Protein AF-A0A5R9QE93-F1 (afdb_monomer)

Mean predicted aligned error: 4.9 Å

Organism: NCBI:txid1056496

Nearest PDB structures (foldseek):
  6w6e-assembly1_I  TM=3.166E-01  e=5.583E-01  Mycobacterium tuberculosis
  5obx-assembly1_A  TM=3.216E-01  e=8.085E-01  Mycoplasmoides genitalium G37
  5obu-assembly1_A  TM=3.138E-01  e=7.146E-01  Mycoplasmoides genitalium G37
  5obv-assembly1_A  TM=3.231E-01  e=1.499E+00  Mycoplasmoides genitalium G37
  5fpd-assembly1_A  TM=3.138E-01  e=1.325E+00  Homo sapiens

pLDDT: mean 94.33, std 7.23, range [55.22, 98.88]

Secondary structure (DSSP, 8-state):
--HHHHHHHHHHHHHHHHHHHHHHHHHHTTTS-GGG-EEEEE-TT--HHHHHHHHHIIIIIS--EEEEESSHHHHHHHHHHHHHTT--EEEEEE-SEEETTEEETTTTSTTTGGGEE-HHHHTT--GGGEEEEEEEEE-STTTT--S--SSB--TT----GGGSHHHHHHHHHTS-EEEESSPEE-TTTT--HHHHHHHHHHHHHHHHHHHHHHHHHHHHHHHHHHHHHHHHHTT-TTPPPTT--PPPPPPP-S-HHHHHHHHHHHHHHHHHHHTSS---TT--SS--EE-S-SBTS-SSEEEE---

Solvent-accessible surface area (backbone atoms only — not comparable to full-atom values): 16164 Å² total; per-residue (Å²): 133,53,73,67,55,51,54,51,47,52,44,48,58,69,38,38,43,59,20,44,52,42,26,49,51,59,58,49,56,74,82,49,71,30,77,76,40,72,49,78,40,70,49,81,99,58,56,67,73,56,54,51,52,50,42,45,42,35,41,71,73,53,43,21,44,68,46,82,32,92,32,40,65,53,52,50,50,56,48,50,48,18,44,84,67,73,49,53,37,56,65,48,78,44,67,42,46,38,42,62,44,28,41,26,65,25,69,96,44,98,54,23,78,53,27,39,42,34,66,76,58,36,66,65,45,52,36,74,20,37,33,98,80,19,38,36,38,41,53,16,11,14,23,30,17,39,49,96,54,75,60,54,46,58,93,89,57,79,55,40,48,82,69,4,40,31,28,49,35,3,46,39,28,65,27,38,21,34,16,22,47,12,33,51,34,60,82,30,27,86,31,50,72,64,53,61,69,43,43,65,61,26,46,52,30,47,50,49,41,54,51,47,50,54,52,42,53,53,51,39,53,53,49,52,54,52,38,53,52,49,18,61,77,66,76,30,92,81,56,75,55,84,99,56,75,82,73,68,82,70,83,75,76,46,51,72,66,30,50,51,54,45,50,41,54,50,37,20,53,52,30,35,73,75,73,67,34,61,49,30,82,66,19,24,68,40,76,77,40,56,34,80,29,23,33,81,57,65,75,44,72,44,82,26,61,49,124

Foldseek 3Di:
DDPVVVVQVVLQVVCLLLLQLLLVLLVVLVPDDLQLAEAEAECAPPDPVRLVVSCCLSCVVSVHHYDYDPFLVVVLVVLVVLLVVVHAAQEAEDRAADFWQWGFSQPPGPCRVRHIDGLVSLLSHALSSHDLNHEYEYLYFQQQFQDRFWAADDDVHDSPSCNGNQQSNQQNNQHKYWYDNGHKDSPQQLHDPCLVVCQVVLVVLVVVLVVQQVVLVVQQVVLVVVQVVVCVVVVHVPDHDPPDDHRDRDDRPHDPLSVVSNLQVVQQVVCCVVVVHSHGSSGGPDHIWGDCPRPPDDRGIDMHHHD

Radius of gyration: 25.38 Å; Cα contacts (8 Å, |Δi|>4): 555; chains: 1; bounding box: 74×42×62 Å

Structure (mmCIF, N/CA/C/O backbone):
data_AF-A0A5R9QE93-F1
#
_entry.id   AF-A0A5R9QE93-F1
#
loop_
_atom_site.group_PDB
_atom_site.id
_atom_site.type_symbol
_atom_site.label_atom_id
_atom_site.label_alt_id
_atom_site.label_comp_id
_atom_site.label_asym_id
_atom_site.label_entity_id
_atom_site.label_seq_id
_atom_site.pdbx_PDB_ins_code
_atom_site.Cartn_x
_atom_site.Cartn_y
_atom_site.Cartn_z
_atom_site.occupancy
_atom_site.B_iso_or_equiv
_atom_site.auth_seq_id
_atom_site.auth_comp_id
_atom_site.auth_asym_id
_atom_site.auth_atom_id
_atom_site.pdbx_PDB_model_num
ATOM 1 N N . MET A 1 1 ? -20.519 5.569 -20.334 1.00 55.22 1 MET A N 1
ATOM 2 C CA . MET A 1 1 ? -19.625 4.542 -19.769 1.00 55.22 1 MET A CA 1
ATOM 3 C C . MET A 1 1 ? -20.114 3.172 -20.228 1.00 55.22 1 MET A C 1
ATOM 5 O O . MET A 1 1 ? -21.287 2.866 -20.034 1.00 55.22 1 MET A O 1
ATOM 9 N N . THR A 1 2 ? -19.280 2.392 -20.911 1.00 71.62 2 THR A N 1
ATOM 10 C CA . THR A 1 2 ? -19.634 1.077 -21.472 1.00 71.62 2 THR A CA 1
ATOM 11 C C . THR A 1 2 ? -19.784 0.012 -20.373 1.00 71.62 2 THR A C 1
ATOM 13 O O . THR A 1 2 ? -19.406 0.220 -19.219 1.00 71.62 2 THR A O 1
ATOM 16 N N . MET A 1 3 ? -20.368 -1.150 -20.692 1.00 66.44 3 MET A N 1
ATOM 17 C CA . MET A 1 3 ? -20.430 -2.288 -19.756 1.00 66.44 3 MET A CA 1
ATOM 18 C C . MET A 1 3 ? -19.025 -2.768 -19.357 1.00 66.44 3 MET A C 1
ATOM 20 O O . MET A 1 3 ? -18.776 -3.007 -18.179 1.00 66.44 3 MET A O 1
ATOM 24 N N . MET A 1 4 ? -18.095 -2.809 -20.315 1.00 55.72 4 MET A N 1
ATOM 25 C CA . MET A 1 4 ? -16.690 -3.143 -20.068 1.00 55.72 4 MET A CA 1
ATOM 26 C C . MET A 1 4 ? -16.000 -2.129 -19.149 1.00 55.72 4 MET A C 1
ATOM 28 O O . MET A 1 4 ? -15.275 -2.525 -18.243 1.00 55.72 4 MET A O 1
ATOM 32 N N . GLU A 1 5 ? -16.259 -0.830 -19.318 1.00 55.97 5 GLU A N 1
ATOM 33 C CA . GLU A 1 5 ? -15.715 0.206 -18.428 1.00 55.97 5 GLU A CA 1
ATOM 34 C C . GLU A 1 5 ? -16.246 0.080 -16.994 1.00 55.97 5 GLU A C 1
ATOM 36 O O . GLU A 1 5 ? -15.482 0.247 -16.044 1.00 55.97 5 GLU A O 1
ATOM 41 N N . ARG A 1 6 ? -17.528 -0.275 -16.820 1.00 60.28 6 ARG A N 1
ATOM 42 C CA . ARG A 1 6 ? -18.112 -0.533 -15.493 1.00 60.28 6 ARG A CA 1
ATOM 43 C C . ARG A 1 6 ? -17.507 -1.768 -14.824 1.00 60.28 6 ARG A C 1
ATOM 45 O O . ARG A 1 6 ? -17.101 -1.679 -13.668 1.00 60.28 6 ARG A O 1
ATOM 52 N N . LEU A 1 7 ? -17.387 -2.880 -15.552 1.00 58.69 7 LEU A N 1
ATOM 53 C CA . LEU A 1 7 ? -16.759 -4.112 -15.054 1.00 58.69 7 LEU A CA 1
ATOM 54 C C . LEU A 1 7 ? -15.290 -3.877 -14.677 1.00 58.69 7 LEU A C 1
ATOM 56 O O . LEU A 1 7 ? -14.847 -4.265 -13.596 1.00 58.69 7 LEU A O 1
ATOM 60 N N . ARG A 1 8 ? -14.545 -3.163 -15.528 1.00 59.53 8 ARG A N 1
ATOM 61 C CA . ARG A 1 8 ? -13.159 -2.767 -15.256 1.00 59.53 8 ARG A CA 1
ATOM 62 C C . ARG A 1 8 ? -13.056 -1.863 -14.025 1.00 59.53 8 ARG A C 1
ATOM 64 O O . ARG A 1 8 ? -12.168 -2.059 -13.200 1.00 59.53 8 ARG A O 1
ATOM 71 N N . GLY A 1 9 ? -13.980 -0.914 -13.866 1.00 65.56 9 GLY A N 1
ATOM 72 C CA . GLY A 1 9 ? -14.064 -0.044 -12.691 1.00 65.56 9 GLY A CA 1
ATOM 73 C C . GLY A 1 9 ? -14.315 -0.812 -11.390 1.00 65.56 9 GLY A C 1
ATOM 74 O O . GLY A 1 9 ? -13.638 -0.561 -10.394 1.00 65.56 9 GLY A O 1
ATOM 75 N N . GLN A 1 10 ? -15.221 -1.793 -11.402 1.00 77.50 10 GLN A N 1
ATOM 76 C CA . GLN A 1 10 ? -15.489 -2.655 -10.244 1.00 77.50 10 GLN A CA 1
ATOM 77 C C . GLN A 1 10 ? -14.257 -3.477 -9.849 1.00 77.50 10 GLN A C 1
ATOM 79 O O . GLN A 1 10 ? -13.847 -3.447 -8.688 1.00 77.50 10 GLN A O 1
ATOM 84 N N . LYS A 1 11 ? -13.602 -4.134 -10.815 1.00 81.81 11 LYS A N 1
ATOM 85 C CA . LYS A 1 11 ? -12.357 -4.877 -10.562 1.00 81.81 11 LYS A CA 1
ATOM 86 C C . LYS A 1 11 ? -11.226 -3.966 -10.081 1.00 81.81 11 LYS A C 1
ATOM 88 O O . LYS A 1 11 ? -10.499 -4.315 -9.157 1.00 81.81 11 LYS A O 1
ATOM 93 N N . GLY A 1 12 ? -11.112 -2.766 -10.650 1.00 80.44 12 GLY A N 1
ATOM 94 C CA . GLY A 1 12 ? -10.167 -1.748 -10.199 1.00 80.44 12 GLY A CA 1
ATOM 95 C C . GLY A 1 12 ? -10.406 -1.308 -8.756 1.00 80.44 12 GLY A C 1
ATOM 96 O O . GLY A 1 12 ? -9.442 -1.125 -8.015 1.00 80.44 12 GLY A O 1
ATOM 97 N N . ASN A 1 13 ? -11.663 -1.175 -8.331 1.00 85.56 13 ASN A N 1
ATOM 98 C CA . ASN A 1 13 ? -12.002 -0.828 -6.953 1.00 85.56 13 ASN A CA 1
ATOM 99 C C . ASN A 1 13 ? -11.657 -1.957 -5.973 1.00 85.56 13 ASN A C 1
ATOM 101 O O . ASN A 1 13 ? -10.999 -1.672 -4.973 1.00 85.56 13 ASN A O 1
ATOM 105 N N . LYS A 1 14 ? -11.989 -3.216 -6.302 1.00 87.62 14 LYS A N 1
ATOM 106 C CA . LYS A 1 14 ? -11.628 -4.399 -5.494 1.00 87.62 14 LYS A CA 1
ATOM 107 C C . LYS A 1 14 ? -10.123 -4.473 -5.207 1.00 87.62 14 LYS A C 1
ATOM 109 O O . LYS A 1 14 ? -9.698 -4.772 -4.100 1.00 87.62 14 LYS A O 1
ATOM 114 N N . MET A 1 15 ? -9.301 -4.111 -6.187 1.00 94.25 15 MET A N 1
ATOM 115 C CA . MET A 1 15 ? -7.843 -4.198 -6.082 1.00 94.25 15 MET A CA 1
ATOM 116 C C . MET A 1 15 ? -7.178 -3.060 -5.288 1.00 94.25 15 MET A C 1
ATOM 118 O O . MET A 1 15 ? -5.965 -3.099 -5.066 1.00 94.25 15 MET A O 1
ATOM 122 N N . ARG A 1 16 ? -7.923 -2.037 -4.836 1.00 95.50 16 ARG A N 1
ATOM 123 C CA . ARG A 1 16 ? -7.319 -0.863 -4.181 1.00 95.50 16 ARG A CA 1
ATOM 124 C C . ARG A 1 16 ? -6.600 -1.206 -2.879 1.00 95.50 16 ARG A C 1
ATOM 126 O O . ARG A 1 16 ? -5.481 -0.732 -2.695 1.00 95.50 16 ARG A O 1
ATOM 133 N N . PHE A 1 17 ? -7.203 -2.019 -2.013 1.00 97.12 17 PHE A N 1
ATOM 134 C CA . PHE A 1 17 ? -6.594 -2.394 -0.732 1.00 97.12 17 PHE A CA 1
ATOM 135 C C . PHE A 1 17 ? -5.394 -3.323 -0.926 1.00 97.12 17 PHE A C 1
ATOM 137 O O . PHE A 1 17 ? -4.329 -3.061 -0.370 1.00 97.12 17 PHE A O 1
ATOM 144 N N . ILE A 1 18 ? -5.524 -4.335 -1.794 1.00 98.00 18 ILE A N 1
ATOM 145 C CA . ILE A 1 18 ? -4.436 -5.272 -2.117 1.00 98.00 18 ILE A CA 1
ATOM 146 C C . ILE A 1 18 ? -3.207 -4.517 -2.633 1.00 98.00 18 ILE A C 1
ATOM 148 O O . ILE A 1 18 ? -2.103 -4.699 -2.122 1.00 98.00 18 ILE A O 1
ATOM 152 N N . ASN A 1 19 ? -3.393 -3.614 -3.600 1.00 98.50 19 ASN A N 1
ATOM 153 C CA . ASN A 1 19 ? -2.281 -2.850 -4.157 1.00 98.50 19 ASN A CA 1
ATOM 154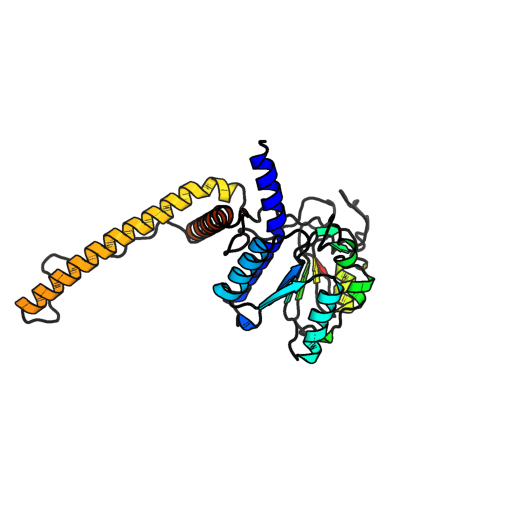 C C . ASN A 1 19 ? -1.646 -1.913 -3.110 1.00 98.50 19 ASN A C 1
ATOM 156 O O . ASN A 1 19 ? -0.427 -1.735 -3.125 1.00 98.50 19 ASN A O 1
ATOM 160 N N . GLN A 1 20 ? -2.410 -1.350 -2.165 1.00 98.50 20 GLN A N 1
ATOM 161 C CA . GLN A 1 20 ? -1.822 -0.587 -1.054 1.00 98.50 20 GLN A CA 1
ATOM 162 C C . GLN A 1 20 ? -1.015 -1.475 -0.096 1.00 98.50 20 GLN A C 1
ATOM 164 O O . GLN A 1 20 ? 0.089 -1.093 0.294 1.00 98.50 20 GLN A O 1
ATOM 169 N N . GLY A 1 21 ? -1.489 -2.687 0.200 1.00 98.25 21 GLY A N 1
ATOM 170 C CA . GLY A 1 21 ? -0.719 -3.664 0.970 1.00 98.25 21 GLY A CA 1
ATOM 171 C C . GLY A 1 21 ? 0.602 -4.038 0.284 1.00 98.25 21 GLY A C 1
ATOM 172 O O . GLY A 1 21 ? 1.655 -4.036 0.919 1.00 98.25 21 GLY A O 1
ATOM 173 N N . ILE A 1 22 ? 0.586 -4.285 -1.033 1.00 98.44 22 ILE A N 1
ATOM 174 C CA . ILE A 1 22 ? 1.804 -4.599 -1.805 1.00 98.44 22 ILE A CA 1
ATOM 175 C C . ILE A 1 22 ? 2.757 -3.397 -1.821 1.00 98.44 22 ILE A C 1
ATOM 177 O O . ILE A 1 22 ? 3.969 -3.554 -1.661 1.00 98.44 22 ILE A O 1
ATOM 181 N N . ARG A 1 23 ? 2.224 -2.171 -1.936 1.00 97.81 23 ARG A N 1
ATOM 182 C CA . ARG A 1 23 ? 3.031 -0.948 -1.814 1.00 97.81 23 ARG A CA 1
ATOM 183 C C . ARG A 1 23 ? 3.740 -0.899 -0.463 1.00 97.81 23 ARG A C 1
ATOM 185 O O . ARG A 1 23 ? 4.909 -0.517 -0.418 1.00 97.81 23 ARG A O 1
ATOM 192 N N . GLN A 1 24 ? 3.044 -1.255 0.613 1.00 96.62 24 GLN A N 1
ATOM 193 C CA . GLN A 1 24 ? 3.610 -1.251 1.956 1.00 96.62 24 GLN A CA 1
ATOM 194 C C . GLN A 1 24 ? 4.709 -2.313 2.107 1.00 96.62 24 GLN A C 1
ATOM 196 O O . GLN A 1 24 ? 5.795 -1.990 2.586 1.00 96.62 24 GLN A O 1
ATOM 201 N N . LEU A 1 25 ? 4.508 -3.524 1.572 1.00 95.31 25 LEU A N 1
ATOM 202 C CA . LEU A 1 25 ? 5.566 -4.540 1.493 1.00 95.31 25 LEU A CA 1
ATOM 203 C C . LEU A 1 25 ? 6.805 -4.047 0.739 1.00 95.31 25 LEU A C 1
ATOM 205 O O . LEU A 1 25 ? 7.924 -4.253 1.203 1.00 95.31 25 LEU A O 1
ATOM 209 N N . ARG A 1 26 ? 6.624 -3.354 -0.393 1.00 94.81 26 ARG A N 1
ATOM 210 C CA . ARG A 1 26 ? 7.732 -2.763 -1.164 1.00 94.81 26 ARG A CA 1
ATOM 211 C C . ARG A 1 26 ? 8.515 -1.717 -0.372 1.00 94.81 26 ARG A C 1
ATOM 213 O O . ARG A 1 26 ? 9.709 -1.533 -0.601 1.00 94.81 26 ARG A O 1
ATOM 220 N N . ILE A 1 27 ? 7.850 -0.980 0.513 1.00 93.12 27 ILE A N 1
ATOM 221 C CA . ILE A 1 27 ? 8.521 -0.029 1.403 1.00 93.12 27 ILE A CA 1
ATOM 222 C C . ILE A 1 27 ? 9.324 -0.799 2.449 1.00 93.12 27 ILE A C 1
ATOM 224 O O . ILE A 1 27 ? 10.505 -0.518 2.625 1.00 93.12 27 ILE A O 1
ATOM 228 N N . TYR A 1 28 ? 8.729 -1.818 3.064 1.00 90.62 28 TYR A N 1
ATOM 229 C CA . TYR A 1 28 ? 9.399 -2.648 4.062 1.00 90.62 28 TYR A CA 1
ATOM 230 C C . TYR A 1 28 ? 10.601 -3.419 3.536 1.00 90.62 28 TYR A C 1
ATOM 232 O O . TYR A 1 28 ? 11.604 -3.540 4.237 1.00 90.62 28 TYR A O 1
ATOM 240 N N . SER A 1 29 ? 10.549 -3.886 2.289 1.00 85.88 29 SER A N 1
ATOM 241 C CA . SER A 1 29 ? 11.648 -4.631 1.672 1.00 85.88 29 SER A CA 1
ATOM 242 C C . SER A 1 29 ? 12.929 -3.810 1.480 1.00 85.88 29 SER A C 1
ATOM 244 O O . SER A 1 29 ? 13.942 -4.376 1.084 1.00 85.88 29 SER A O 1
ATOM 246 N N . LYS A 1 30 ? 12.903 -2.489 1.709 1.00 83.06 30 LYS A N 1
ATOM 247 C CA . LYS A 1 30 ? 14.094 -1.630 1.616 1.00 83.06 30 LYS A CA 1
ATOM 248 C C . LYS A 1 30 ? 14.977 -1.689 2.863 1.00 83.06 30 LYS A C 1
ATOM 250 O O . LYS A 1 30 ? 16.189 -1.577 2.725 1.00 83.06 30 LYS A O 1
ATOM 255 N N . ASP A 1 31 ? 14.382 -1.896 4.038 1.00 70.88 31 ASP A N 1
ATOM 256 C CA . ASP A 1 31 ? 15.055 -1.649 5.323 1.00 70.88 31 ASP A CA 1
ATOM 257 C C . ASP A 1 31 ? 15.126 -2.881 6.244 1.00 70.88 31 ASP A C 1
ATOM 259 O O . ASP A 1 31 ? 15.711 -2.808 7.325 1.00 70.88 31 ASP A O 1
ATOM 263 N N . ARG A 1 32 ? 14.505 -4.012 5.880 1.00 67.00 32 ARG A N 1
ATOM 264 C CA . ARG A 1 32 ? 14.328 -5.160 6.787 1.00 67.00 32 ARG A CA 1
ATOM 265 C C . ARG A 1 32 ? 14.463 -6.510 6.092 1.00 67.00 32 ARG A C 1
ATOM 267 O O . ARG A 1 32 ? 14.261 -6.631 4.886 1.00 67.00 32 ARG A O 1
ATOM 274 N N . ASP A 1 33 ? 14.754 -7.533 6.895 1.00 80.81 33 ASP A N 1
ATOM 275 C CA . ASP A 1 33 ? 14.693 -8.934 6.482 1.00 80.81 33 ASP A CA 1
ATOM 276 C C . ASP A 1 33 ? 13.266 -9.282 6.036 1.00 80.81 33 ASP A C 1
ATOM 278 O O . ASP A 1 33 ? 12.326 -9.311 6.835 1.00 80.81 33 ASP A O 1
ATOM 282 N N . ALA A 1 34 ? 13.122 -9.544 4.738 1.00 77.44 34 ALA A N 1
ATOM 283 C CA . ALA A 1 34 ? 11.852 -9.834 4.094 1.00 77.44 34 ALA A CA 1
ATOM 284 C C . ALA A 1 34 ? 11.081 -11.000 4.734 1.00 77.44 34 ALA A C 1
ATOM 286 O O . ALA A 1 34 ? 9.849 -10.981 4.735 1.00 77.44 34 ALA A O 1
ATOM 287 N N . SER A 1 35 ? 11.781 -11.956 5.357 1.00 77.50 35 SER A N 1
ATOM 288 C CA . SER A 1 35 ? 11.168 -13.096 6.049 1.00 77.50 35 SER A CA 1
ATOM 289 C C . SER A 1 35 ? 10.313 -12.689 7.258 1.00 77.50 35 SER A C 1
ATOM 291 O O . SER A 1 35 ? 9.498 -13.477 7.756 1.00 77.50 35 SER A O 1
ATOM 293 N N . GLN A 1 36 ? 10.477 -11.449 7.731 1.00 87.12 36 GLN A N 1
ATOM 294 C CA . GLN A 1 36 ? 9.718 -10.887 8.838 1.00 87.12 36 GLN A CA 1
ATOM 295 C C . GLN A 1 36 ? 8.433 -10.181 8.407 1.00 87.12 36 GLN A C 1
ATOM 297 O O . GLN A 1 36 ? 7.619 -9.866 9.274 1.00 87.12 36 GLN A O 1
ATOM 302 N N . HIS A 1 37 ? 8.229 -9.954 7.108 1.00 94.12 37 HIS A N 1
ATOM 303 C CA . HIS A 1 37 ? 7.022 -9.324 6.584 1.00 94.12 37 HIS A CA 1
ATOM 304 C C . HIS A 1 37 ? 5.950 -10.372 6.305 1.00 94.12 37 HIS A C 1
ATOM 306 O O . HIS A 1 37 ? 6.234 -11.454 5.788 1.00 94.12 37 HIS A O 1
ATOM 312 N N . ILE A 1 38 ? 4.711 -10.045 6.659 1.00 96.81 38 ILE A N 1
ATOM 313 C CA . ILE A 1 38 ? 3.566 -10.939 6.521 1.00 96.81 38 ILE A CA 1
ATOM 314 C C . ILE A 1 38 ? 2.430 -10.145 5.882 1.00 96.81 38 ILE A C 1
ATOM 316 O O . ILE A 1 38 ? 2.104 -9.049 6.333 1.00 96.81 38 ILE A O 1
ATOM 320 N N . PHE A 1 39 ? 1.860 -10.690 4.814 1.00 98.31 39 PHE A N 1
ATOM 321 C CA . PHE A 1 39 ? 0.701 -10.154 4.121 1.00 98.31 39 PHE A CA 1
ATOM 322 C C . PHE A 1 39 ? -0.522 -10.980 4.496 1.00 98.31 39 PHE A C 1
ATOM 324 O O . PHE A 1 39 ? -0.609 -12.159 4.146 1.00 98.31 39 PHE A O 1
ATOM 331 N N . LEU A 1 40 ? -1.448 -10.351 5.211 1.00 98.56 40 LEU A N 1
ATOM 332 C CA . LEU A 1 40 ? -2.725 -10.945 5.585 1.00 98.56 40 LEU A CA 1
ATOM 333 C C . LEU A 1 40 ? -3.807 -10.458 4.625 1.00 98.56 40 LEU A C 1
ATOM 335 O O . LEU A 1 40 ? -3.859 -9.267 4.312 1.00 98.56 40 LEU A O 1
ATOM 339 N N . ILE A 1 41 ? -4.681 -11.355 4.178 1.00 98.44 41 ILE A N 1
ATOM 340 C CA . ILE A 1 41 ? -5.787 -11.005 3.285 1.00 98.44 41 ILE A CA 1
ATOM 341 C C . ILE A 1 41 ? -7.068 -11.731 3.669 1.00 98.44 41 ILE A C 1
ATOM 343 O O . ILE A 1 41 ? -7.085 -12.946 3.823 1.00 98.44 41 ILE A O 1
ATOM 347 N N . PHE A 1 42 ? -8.150 -10.970 3.778 1.00 98.06 42 PHE A N 1
ATOM 348 C CA . PHE A 1 42 ? -9.501 -11.506 3.869 1.00 98.06 42 PHE A CA 1
ATOM 349 C C . PHE A 1 42 ? -9.978 -11.934 2.477 1.00 98.06 42 PHE A C 1
ATOM 351 O O . PHE A 1 42 ? -9.860 -11.159 1.530 1.00 98.06 42 PHE A O 1
ATOM 358 N N . THR A 1 43 ? -10.473 -13.163 2.335 1.00 96.75 43 THR A N 1
ATOM 359 C CA . THR A 1 43 ? -10.619 -13.816 1.014 1.00 96.75 43 THR A CA 1
ATOM 360 C C . THR A 1 43 ? -11.984 -13.671 0.346 1.00 96.75 43 THR A C 1
ATOM 362 O O . THR A 1 43 ? -12.104 -13.982 -0.838 1.00 96.75 43 THR A O 1
ATOM 365 N N . GLU A 1 44 ? -13.003 -13.211 1.075 1.00 94.00 44 GLU A N 1
ATOM 366 C CA . GLU A 1 44 ? -14.376 -13.112 0.564 1.00 94.00 44 GLU A CA 1
ATOM 367 C C . GLU A 1 44 ? -14.424 -12.269 -0.721 1.00 94.00 44 GLU A C 1
ATOM 369 O O . GLU A 1 44 ? -13.826 -11.196 -0.791 1.00 94.00 44 GLU A O 1
ATOM 374 N N . ASP A 1 45 ? -15.151 -12.756 -1.733 1.00 91.88 45 ASP A N 1
ATOM 375 C CA . ASP A 1 45 ? -15.375 -12.074 -3.020 1.00 91.88 45 ASP A CA 1
ATOM 376 C C . ASP A 1 45 ? -14.106 -11.852 -3.896 1.00 91.88 45 ASP A C 1
ATOM 378 O O . ASP A 1 45 ? -14.140 -11.135 -4.912 1.00 91.88 45 ASP A O 1
ATOM 382 N N . TYR A 1 46 ? -12.993 -12.523 -3.557 1.00 94.56 46 TYR A N 1
ATOM 383 C CA . TYR A 1 46 ? -11.810 -12.667 -4.413 1.00 94.56 46 TYR A CA 1
ATOM 384 C C . TYR A 1 46 ? -11.727 -14.058 -5.053 1.00 94.56 46 TYR A C 1
ATOM 386 O O . TYR A 1 46 ? -11.809 -15.091 -4.394 1.00 94.56 46 TYR A O 1
ATOM 394 N N . GLU A 1 47 ? -11.505 -14.089 -6.366 1.00 94.75 47 GLU A N 1
ATOM 395 C CA . GLU A 1 47 ? -11.352 -15.335 -7.119 1.00 94.75 47 GLU A CA 1
ATOM 396 C C . GLU A 1 47 ? -9.981 -15.988 -6.857 1.00 94.75 47 GLU A C 1
ATOM 398 O O . GLU A 1 47 ? -8.967 -15.303 -6.696 1.00 94.75 47 GLU A O 1
ATOM 403 N N . ARG A 1 48 ? -9.916 -17.327 -6.889 1.00 96.50 48 ARG A N 1
ATOM 404 C CA . ARG A 1 48 ? -8.673 -18.083 -6.642 1.00 96.50 48 ARG A CA 1
ATOM 405 C C . ARG A 1 48 ? -7.491 -17.657 -7.533 1.00 96.50 48 ARG A C 1
ATOM 407 O O . ARG A 1 48 ? -6.419 -17.448 -6.969 1.00 96.50 48 ARG A O 1
ATOM 414 N N . PRO A 1 49 ? -7.647 -17.435 -8.859 1.00 96.56 49 PRO A N 1
ATOM 415 C CA . PRO A 1 49 ? -6.536 -16.977 -9.700 1.00 96.56 49 PRO A CA 1
ATOM 416 C C . PRO A 1 49 ? -5.942 -15.638 -9.249 1.00 96.56 49 PRO A C 1
ATOM 418 O O . PRO A 1 49 ? -4.735 -15.430 -9.351 1.00 96.56 49 PRO A O 1
ATOM 421 N N . LEU A 1 50 ? -6.775 -14.735 -8.717 1.00 97.31 50 LEU A N 1
ATOM 422 C CA . LEU A 1 50 ? -6.304 -13.478 -8.147 1.00 97.31 50 LEU A CA 1
ATOM 423 C C . LEU A 1 50 ? -5.529 -13.721 -6.846 1.00 97.31 50 LEU A C 1
ATOM 425 O O . LEU A 1 50 ? -4.434 -13.186 -6.693 1.00 97.31 50 LEU A O 1
ATOM 429 N N . LEU A 1 51 ? -6.066 -14.526 -5.925 1.00 98.44 51 LEU A N 1
ATOM 430 C CA . LEU A 1 51 ? -5.390 -14.845 -4.660 1.00 98.44 51 LEU A CA 1
ATOM 431 C C . LEU A 1 51 ? -4.030 -15.520 -4.896 1.00 98.44 51 LEU A C 1
ATOM 433 O O . LEU A 1 51 ? -3.044 -15.144 -4.264 1.00 98.44 51 LEU A O 1
ATOM 437 N N . ASP A 1 52 ? -3.947 -16.438 -5.862 1.00 98.44 52 ASP A N 1
ATOM 438 C CA . ASP A 1 52 ? -2.695 -17.093 -6.255 1.00 98.44 52 ASP A CA 1
ATOM 439 C C . ASP A 1 52 ? -1.681 -16.106 -6.844 1.00 98.44 52 ASP A C 1
ATOM 441 O O . ASP A 1 52 ? -0.500 -16.164 -6.503 1.00 98.44 52 ASP A O 1
ATOM 445 N N . ALA A 1 53 ? -2.129 -15.160 -7.675 1.00 98.44 53 ALA A N 1
ATOM 446 C CA . ALA A 1 53 ? -1.261 -14.114 -8.211 1.00 98.44 53 ALA A CA 1
ATOM 447 C C . ALA A 1 53 ? -0.754 -13.161 -7.115 1.00 98.44 53 ALA A C 1
ATOM 449 O O . ALA A 1 53 ? 0.421 -12.793 -7.107 1.00 98.44 53 ALA A O 1
ATOM 450 N N . VAL A 1 54 ? -1.603 -12.790 -6.149 1.00 98.62 54 VAL A N 1
ATOM 451 C CA . VAL A 1 54 ? -1.181 -11.990 -4.987 1.00 98.62 54 VAL A CA 1
ATOM 452 C C . VAL A 1 54 ? -0.158 -12.761 -4.157 1.00 98.62 54 VAL A C 1
ATOM 454 O O . VAL A 1 54 ? 0.887 -12.205 -3.818 1.00 98.62 54 VAL A O 1
ATOM 457 N N . LYS A 1 55 ? -0.416 -14.041 -3.870 1.00 98.69 55 LYS A N 1
ATOM 458 C CA . LYS A 1 55 ? 0.524 -14.911 -3.158 1.00 98.69 55 LYS A CA 1
ATOM 459 C C . LYS A 1 55 ? 1.872 -14.987 -3.873 1.00 98.69 55 LYS A C 1
ATOM 461 O O . LYS A 1 55 ? 2.903 -14.830 -3.225 1.00 98.69 55 LYS A O 1
ATOM 466 N N . ASP A 1 56 ? 1.874 -15.156 -5.195 1.00 98.44 56 ASP A N 1
ATOM 467 C CA . ASP A 1 56 ? 3.097 -15.189 -6.001 1.00 98.44 56 ASP A CA 1
ATOM 468 C C . ASP A 1 56 ? 3.908 -13.893 -5.873 1.00 98.44 56 ASP A C 1
ATOM 470 O O . ASP A 1 56 ? 5.110 -13.929 -5.595 1.00 98.44 56 ASP A O 1
ATOM 474 N N . VAL A 1 57 ? 3.248 -12.736 -5.980 1.00 98.25 57 VAL A N 1
ATOM 475 C CA . VAL A 1 57 ? 3.891 -11.432 -5.771 1.00 98.25 57 VAL A CA 1
ATOM 476 C C . VAL A 1 57 ? 4.480 -11.338 -4.358 1.00 98.25 57 VAL A C 1
ATOM 478 O O . VAL A 1 57 ? 5.649 -10.983 -4.193 1.00 98.25 57 VAL A O 1
ATOM 481 N N . VAL A 1 58 ? 3.713 -11.681 -3.326 1.00 98.06 58 VAL A N 1
ATOM 482 C CA . VAL A 1 58 ? 4.156 -11.582 -1.926 1.00 98.06 58 VAL A CA 1
ATOM 483 C C . VAL A 1 58 ? 5.351 -12.504 -1.647 1.00 98.06 58 VAL A C 1
ATOM 485 O O . VAL A 1 58 ? 6.388 -12.048 -1.158 1.00 98.06 58 VAL A O 1
ATOM 488 N N . GLU A 1 59 ? 5.248 -13.784 -1.999 1.00 97.06 59 GLU A N 1
ATOM 489 C CA . GLU A 1 59 ? 6.241 -14.799 -1.640 1.00 97.06 59 GLU A CA 1
ATOM 490 C C . GLU A 1 59 ? 7.445 -14.809 -2.588 1.00 97.06 59 GLU A C 1
ATOM 492 O O . GLU A 1 59 ? 8.591 -14.918 -2.144 1.00 97.06 59 GLU A O 1
ATOM 497 N N . ARG A 1 60 ? 7.241 -14.681 -3.907 1.00 95.94 60 ARG A N 1
ATOM 498 C CA . ARG A 1 60 ? 8.344 -14.789 -4.875 1.00 95.94 60 ARG A CA 1
ATOM 499 C C . ARG A 1 60 ? 9.067 -13.476 -5.094 1.00 95.94 60 ARG A C 1
ATOM 501 O O . ARG A 1 60 ? 10.300 -13.496 -5.143 1.00 95.94 60 ARG A O 1
ATOM 508 N N . ARG A 1 61 ? 8.345 -12.361 -5.217 1.00 94.19 61 ARG A N 1
ATOM 509 C CA . ARG A 1 61 ? 8.956 -11.047 -5.466 1.00 94.19 61 ARG A CA 1
ATOM 510 C C . ARG A 1 61 ? 9.418 -10.391 -4.171 1.00 94.19 61 ARG A C 1
ATOM 512 O O . ARG A 1 61 ? 10.567 -9.966 -4.102 1.00 94.19 61 ARG A O 1
ATOM 519 N N . TYR A 1 62 ? 8.557 -10.348 -3.156 1.00 95.44 62 TYR A N 1
ATOM 520 C CA . TYR A 1 62 ? 8.865 -9.658 -1.899 1.00 95.44 62 TYR A CA 1
ATOM 521 C C . TYR A 1 62 ? 9.449 -10.551 -0.808 1.00 95.44 62 TYR A C 1
ATOM 523 O O . TYR A 1 62 ? 9.884 -10.013 0.204 1.00 95.44 62 TYR A O 1
ATOM 531 N N . LYS A 1 63 ? 9.501 -11.877 -1.009 1.00 94.69 63 LYS A N 1
ATOM 532 C CA . LYS A 1 63 ? 10.021 -12.853 -0.028 1.00 94.69 63 LYS A CA 1
ATOM 533 C C . LYS A 1 63 ? 9.340 -12.756 1.347 1.00 94.69 63 LYS A C 1
ATOM 535 O O . LYS A 1 63 ? 9.928 -13.139 2.355 1.00 94.69 63 LYS A O 1
ATOM 540 N N . ALA A 1 64 ? 8.111 -12.245 1.365 1.00 95.69 64 ALA A N 1
ATOM 541 C CA . ALA A 1 64 ? 7.268 -12.118 2.544 1.00 95.69 64 ALA A CA 1
ATOM 542 C C . ALA A 1 64 ? 6.377 -13.359 2.693 1.00 95.69 64 ALA A C 1
ATOM 544 O O . ALA A 1 64 ? 6.188 -14.115 1.739 1.00 95.69 64 ALA A O 1
ATOM 545 N N . LYS A 1 65 ? 5.810 -13.575 3.882 1.00 96.44 65 LYS A N 1
ATOM 546 C CA . LYS A 1 65 ? 4.812 -14.633 4.097 1.00 96.44 65 LYS A CA 1
ATOM 547 C C . LYS A 1 65 ? 3.437 -14.158 3.642 1.00 96.44 65 LYS A C 1
ATOM 549 O O . LYS A 1 65 ? 3.088 -13.001 3.862 1.00 96.44 65 LYS A O 1
ATOM 554 N N . TYR A 1 66 ? 2.646 -15.056 3.074 1.00 98.31 66 TYR A N 1
ATOM 555 C CA . TYR A 1 66 ? 1.263 -14.802 2.687 1.00 98.31 66 TYR A CA 1
ATOM 556 C C . TYR A 1 66 ? 0.320 -15.665 3.527 1.00 98.31 66 TYR A C 1
ATOM 558 O O . TYR A 1 66 ? 0.566 -16.861 3.695 1.00 98.31 66 TYR A O 1
ATOM 566 N N . GLN A 1 67 ? -0.752 -15.074 4.050 1.00 98.31 67 GLN A N 1
ATOM 567 C CA . GLN A 1 67 ? -1.757 -15.803 4.815 1.00 98.31 67 GLN A CA 1
ATOM 568 C C . GLN A 1 67 ? -3.166 -15.276 4.531 1.00 98.31 67 GLN A C 1
ATOM 570 O O . GLN A 1 67 ? -3.434 -14.076 4.562 1.00 98.31 67 GLN A O 1
ATOM 575 N N . GLU A 1 68 ? -4.063 -16.216 4.263 1.00 98.56 68 GLU A N 1
ATOM 576 C CA . GLU A 1 68 ? -5.484 -15.980 4.033 1.00 98.56 68 GLU A CA 1
ATOM 577 C C . GLU A 1 68 ? -6.245 -16.015 5.362 1.00 98.56 68 GLU A C 1
ATOM 579 O O . GLU A 1 68 ? -5.919 -16.805 6.251 1.00 98.56 68 GLU A O 1
ATOM 584 N N . LEU A 1 69 ? -7.249 -15.151 5.487 1.00 98.50 69 LEU A N 1
ATOM 585 C CA . LEU A 1 69 ? -8.132 -15.028 6.638 1.00 98.50 69 LEU A CA 1
ATOM 586 C C . LEU A 1 69 ? -9.591 -15.136 6.183 1.00 98.50 69 LEU A C 1
ATOM 588 O O . LEU A 1 69 ? -9.986 -14.554 5.172 1.00 98.50 69 LEU A O 1
ATOM 592 N N . ASP A 1 70 ? -10.393 -15.839 6.975 1.00 97.50 70 ASP A N 1
ATOM 593 C CA . ASP A 1 70 ? -11.826 -16.058 6.756 1.00 97.50 70 ASP A CA 1
ATOM 594 C C . ASP A 1 70 ? -12.687 -15.569 7.938 1.00 97.50 70 ASP A C 1
ATOM 596 O O . ASP A 1 70 ? -13.878 -15.859 8.026 1.00 97.50 70 ASP A O 1
ATOM 600 N N . SER A 1 71 ? -12.090 -14.855 8.899 1.00 98.19 71 SER A N 1
ATOM 601 C CA . SER A 1 71 ? -12.814 -14.139 9.957 1.00 98.19 71 SER A CA 1
ATOM 602 C C . SER A 1 71 ? -11.905 -13.192 10.738 1.00 98.19 71 SER A C 1
ATOM 604 O O . SER A 1 71 ? -10.680 -13.327 10.746 1.00 98.19 71 SER A O 1
ATOM 606 N N . ILE A 1 72 ? -12.514 -12.249 11.458 1.00 98.19 72 ILE A N 1
ATOM 607 C CA . ILE A 1 72 ? -11.805 -11.372 12.389 1.00 98.19 72 ILE A CA 1
ATOM 608 C C . ILE A 1 72 ? -11.182 -12.155 13.552 1.00 98.19 72 ILE A C 1
ATOM 610 O O . ILE A 1 72 ? -10.137 -11.761 14.058 1.00 98.19 72 ILE A O 1
ATOM 614 N N . ALA A 1 73 ? -11.771 -13.295 13.934 1.00 98.19 73 ALA A N 1
ATOM 615 C CA . ALA A 1 73 ? -11.198 -14.177 14.945 1.00 98.19 73 ALA A CA 1
ATOM 616 C C . ALA A 1 73 ? -9.827 -14.705 14.500 1.00 98.19 73 ALA A C 1
ATOM 618 O O . ALA A 1 73 ? -8.878 -14.632 15.267 1.00 98.19 73 ALA A O 1
ATOM 619 N N . GLN A 1 74 ? -9.677 -15.099 13.230 1.00 98.56 74 GLN A N 1
ATOM 62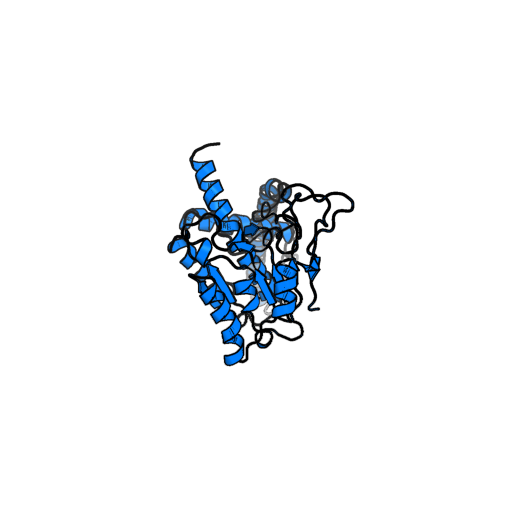0 C CA . GLN A 1 74 ? -8.382 -15.540 12.701 1.00 98.56 74 GLN A CA 1
ATOM 621 C C . GLN A 1 74 ? -7.332 -14.420 12.671 1.00 98.56 74 GLN A C 1
ATOM 623 O O . GLN A 1 74 ? -6.149 -14.694 12.873 1.00 98.56 74 GLN A O 1
ATOM 628 N N . LEU A 1 75 ? -7.736 -13.160 12.451 1.00 98.50 75 LEU A N 1
ATOM 629 C CA . LEU A 1 75 ? -6.820 -12.021 12.585 1.00 98.50 75 LEU A CA 1
ATOM 630 C C . LEU A 1 75 ? -6.332 -11.874 14.033 1.00 98.50 75 LEU A C 1
ATOM 632 O O . LEU A 1 75 ? -5.135 -11.707 14.263 1.00 98.50 75 LEU A O 1
ATOM 636 N N . LEU A 1 76 ? -7.248 -11.942 15.002 1.00 98.38 76 LEU A N 1
ATOM 637 C CA . LEU A 1 76 ? -6.918 -11.837 16.425 1.00 98.38 76 LEU A CA 1
ATOM 638 C C . LEU A 1 76 ? -6.041 -13.005 16.887 1.00 98.38 76 LEU A C 1
ATOM 640 O O . LEU A 1 76 ? -5.039 -12.779 17.561 1.00 98.38 76 LEU A O 1
ATOM 644 N N . ASP A 1 77 ? -6.352 -14.228 16.461 1.00 98.19 77 ASP A N 1
ATOM 645 C CA . ASP A 1 77 ? -5.541 -15.415 16.733 1.00 98.19 77 ASP A CA 1
ATOM 646 C C . ASP A 1 77 ? -4.136 -15.268 16.141 1.00 98.19 77 ASP A C 1
ATOM 648 O O . ASP A 1 77 ? -3.139 -15.559 16.804 1.00 98.19 77 ASP A O 1
ATOM 652 N N . PHE A 1 78 ? -4.021 -14.750 14.914 1.00 98.25 78 PHE A N 1
ATOM 653 C CA . PHE A 1 78 ? -2.727 -14.472 14.299 1.00 98.25 78 PHE A CA 1
ATOM 654 C C . PHE A 1 78 ? -1.920 -13.442 15.105 1.00 98.25 78 PHE A C 1
ATOM 656 O O . PHE A 1 78 ? -0.742 -13.682 15.388 1.00 98.25 78 PHE A O 1
ATOM 663 N N . ILE A 1 79 ? -2.536 -12.325 15.506 1.00 98.12 79 ILE A N 1
ATOM 664 C CA . ILE A 1 79 ? -1.882 -11.296 16.327 1.00 98.12 79 ILE A CA 1
ATOM 665 C C . ILE A 1 79 ? -1.440 -11.895 17.667 1.00 98.12 79 ILE A C 1
ATOM 667 O O . ILE A 1 79 ? -0.273 -11.803 18.027 1.00 98.12 79 ILE A O 1
ATOM 671 N N . ASN A 1 80 ? -2.323 -12.590 18.375 1.00 95.75 80 ASN A N 1
ATOM 672 C CA . ASN A 1 80 ? -2.018 -13.120 19.702 1.00 95.75 80 ASN A CA 1
ATOM 673 C C . ASN A 1 80 ? -1.028 -14.299 19.656 1.00 95.75 80 ASN A C 1
ATOM 675 O O . ASN A 1 80 ? -0.215 -14.462 20.565 1.00 95.75 80 ASN A O 1
ATOM 679 N N . SER A 1 81 ? -0.991 -1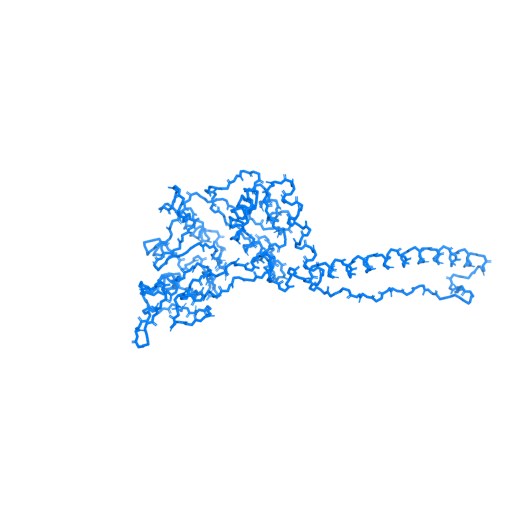5.076 18.566 1.00 96.62 81 SER A N 1
ATOM 680 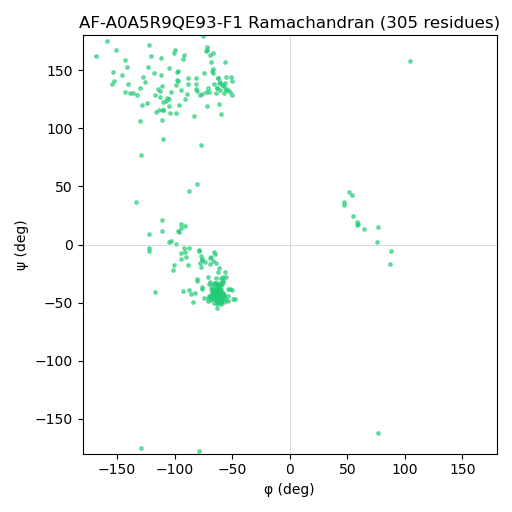C CA . SER A 1 81 ? 0.011 -16.140 18.382 1.00 96.62 81 SER A CA 1
ATOM 681 C C . SER A 1 81 ? 1.452 -15.613 18.343 1.00 96.62 81 SER A C 1
ATOM 683 O O . SER A 1 81 ? 2.389 -16.364 18.621 1.00 96.62 81 SER A O 1
ATOM 685 N N . ARG A 1 82 ? 1.648 -14.315 18.056 1.00 96.19 82 ARG A N 1
ATOM 686 C CA . ARG A 1 82 ? 2.971 -13.672 18.066 1.00 96.19 82 ARG A CA 1
ATOM 687 C C . ARG A 1 82 ? 3.671 -13.782 19.418 1.00 96.19 82 ARG A C 1
ATOM 689 O O . ARG A 1 82 ? 4.896 -13.899 19.444 1.00 96.19 82 ARG A O 1
ATOM 696 N N . ILE A 1 83 ? 2.899 -13.819 20.505 1.00 97.06 83 ILE A N 1
ATOM 697 C CA . ILE A 1 83 ? 3.390 -13.970 21.880 1.00 97.06 83 ILE A CA 1
ATOM 698 C C . ILE A 1 83 ? 4.083 -15.325 22.040 1.00 97.06 83 ILE A C 1
ATOM 700 O O . ILE A 1 83 ? 5.259 -15.397 22.396 1.00 97.06 83 ILE A O 1
ATOM 704 N N . ALA A 1 84 ? 3.381 -16.410 21.698 1.00 96.19 84 ALA A N 1
ATOM 705 C CA . ALA A 1 84 ? 3.911 -17.768 21.797 1.00 96.19 84 ALA A CA 1
ATOM 706 C C . ALA A 1 84 ? 5.116 -17.986 20.867 1.00 96.19 84 ALA A C 1
ATOM 708 O O . ALA A 1 84 ? 6.063 -18.690 21.220 1.00 96.19 84 ALA A O 1
ATOM 709 N N . GLU A 1 85 ? 5.115 -17.339 19.700 1.00 95.25 85 GLU A N 1
ATOM 710 C CA . GLU A 1 85 ? 6.236 -17.384 18.761 1.00 95.25 85 GLU A CA 1
ATOM 711 C C . GLU A 1 85 ? 7.426 -16.506 19.166 1.00 95.25 85 GLU A C 1
ATOM 713 O O . GLU A 1 85 ? 8.484 -16.610 18.543 1.00 95.25 85 GLU A O 1
ATOM 718 N N . LYS A 1 86 ? 7.282 -15.652 20.190 1.00 94.81 86 LYS A N 1
ATOM 719 C CA . LYS A 1 86 ? 8.279 -14.641 20.585 1.00 94.81 86 LYS A CA 1
ATOM 720 C C . LYS A 1 86 ? 8.662 -13.732 19.412 1.00 94.81 86 LYS A C 1
ATOM 722 O O . LYS A 1 86 ? 9.837 -13.450 19.171 1.00 94.81 86 LYS A O 1
ATOM 727 N N . ARG A 1 87 ? 7.658 -13.318 18.634 1.00 93.69 87 ARG A N 1
ATOM 728 C CA . ARG A 1 87 ? 7.814 -12.486 17.433 1.00 93.69 87 ARG A CA 1
ATOM 729 C C . ARG A 1 87 ? 6.888 -11.280 17.476 1.00 93.69 87 ARG A C 1
ATOM 731 O O . ARG A 1 87 ? 5.881 -11.252 16.776 1.00 93.69 87 ARG A O 1
ATOM 738 N N . GLU A 1 88 ? 7.278 -10.290 18.264 1.00 96.00 88 GLU A N 1
ATOM 739 C CA . GLU A 1 88 ? 6.551 -9.032 18.439 1.00 96.00 88 GLU A CA 1
ATOM 740 C C . GLU A 1 88 ? 6.274 -8.295 17.116 1.00 96.00 88 GLU A C 1
ATOM 742 O O . GLU A 1 88 ? 7.091 -8.263 16.184 1.00 96.00 88 GLU A O 1
ATOM 747 N N . ILE A 1 89 ? 5.106 -7.658 17.051 1.00 97.25 89 ILE A N 1
ATOM 748 C CA . ILE A 1 89 ? 4.668 -6.839 15.925 1.00 97.25 89 ILE A CA 1
ATOM 749 C C . ILE A 1 89 ? 5.264 -5.442 16.067 1.00 97.25 89 ILE A C 1
ATOM 751 O O . ILE A 1 89 ? 4.856 -4.642 16.906 1.00 97.25 89 ILE A O 1
ATOM 755 N N . LYS A 1 90 ? 6.201 -5.116 15.176 1.00 95.94 90 LYS A N 1
ATOM 756 C CA . LYS A 1 90 ? 6.786 -3.769 15.084 1.00 95.94 90 LYS A CA 1
ATOM 757 C C . LYS A 1 90 ? 5.911 -2.782 14.321 1.00 95.94 90 LYS A C 1
ATOM 759 O O . LYS A 1 90 ? 6.002 -1.581 14.553 1.00 95.94 90 LYS A O 1
ATOM 764 N N . GLN A 1 91 ? 5.133 -3.269 13.359 1.00 96.94 91 GLN A N 1
ATOM 765 C CA . GLN A 1 91 ? 4.193 -2.446 12.610 1.00 96.94 91 GLN A CA 1
ATOM 766 C C . GLN A 1 91 ? 3.041 -3.292 12.061 1.00 96.94 91 GLN A C 1
ATOM 768 O O . GLN A 1 91 ? 3.281 -4.386 11.549 1.00 96.94 91 GLN A O 1
ATOM 773 N N . LEU A 1 92 ? 1.819 -2.768 12.154 1.00 98.25 92 LEU A N 1
ATOM 774 C CA . LEU A 1 92 ? 0.602 -3.329 11.568 1.00 98.25 92 LEU A CA 1
ATOM 775 C C . LEU A 1 92 ? -0.103 -2.246 10.745 1.00 98.25 92 LEU A C 1
ATOM 777 O O . LEU A 1 92 ? -0.496 -1.226 11.303 1.00 98.25 92 LEU A O 1
ATOM 781 N N . ASP A 1 93 ? -0.292 -2.463 9.444 1.00 98.56 93 ASP A N 1
ATOM 782 C CA . ASP A 1 93 ? -1.052 -1.552 8.578 1.00 98.56 93 ASP A CA 1
ATOM 783 C C . ASP A 1 93 ? -2.342 -2.218 8.107 1.00 98.56 93 ASP A C 1
ATOM 785 O O . ASP A 1 93 ? -2.325 -3.314 7.544 1.00 98.56 93 ASP A O 1
ATOM 789 N N . LEU A 1 94 ? -3.464 -1.537 8.313 1.00 98.62 94 LEU A N 1
ATOM 790 C CA . LEU A 1 94 ? -4.799 -2.022 7.991 1.00 98.62 94 LEU A CA 1
ATOM 791 C C . LEU A 1 94 ? -5.358 -1.223 6.811 1.00 98.62 94 LEU A C 1
ATOM 793 O O . LEU A 1 94 ? -5.590 -0.017 6.921 1.00 98.62 94 LEU A O 1
ATOM 797 N N . PHE A 1 95 ? -5.591 -1.902 5.687 1.00 98.44 95 PHE A N 1
ATOM 798 C CA . PHE A 1 95 ? -6.204 -1.333 4.484 1.00 98.44 95 PHE A CA 1
ATOM 799 C C . PHE A 1 95 ? -7.594 -1.935 4.294 1.00 98.44 95 PHE A C 1
ATOM 801 O O . PHE A 1 95 ? -7.718 -3.103 3.933 1.00 98.44 95 PHE A O 1
ATOM 808 N N . ALA A 1 96 ? -8.631 -1.146 4.558 1.00 97.38 96 ALA A N 1
ATOM 809 C CA . ALA A 1 96 ? -10.013 -1.607 4.526 1.00 97.38 96 ALA A CA 1
ATOM 810 C C . ALA A 1 96 ? -10.988 -0.435 4.356 1.00 97.38 96 ALA A C 1
ATOM 812 O O . ALA A 1 96 ? -10.603 0.741 4.390 1.00 97.38 96 ALA A O 1
ATOM 813 N N . HIS A 1 97 ? -12.270 -0.764 4.217 1.00 96.25 97 HIS A N 1
ATOM 814 C CA . HIS A 1 97 ? -13.341 0.187 4.484 1.00 96.25 97 HIS A CA 1
ATOM 815 C C . HIS A 1 97 ? -13.427 0.485 5.989 1.00 96.25 97 HIS A C 1
ATOM 817 O O . HIS A 1 97 ? -12.888 -0.244 6.822 1.00 96.25 97 HIS A O 1
ATOM 823 N N . GLY A 1 98 ? -14.113 1.571 6.339 1.00 94.88 98 GLY A N 1
ATOM 824 C CA . GLY A 1 98 ? -14.357 1.932 7.731 1.00 94.88 98 GLY A CA 1
ATOM 825 C C . GLY A 1 98 ? -15.624 2.756 7.901 1.00 94.88 98 GLY A C 1
ATOM 826 O O . GLY A 1 98 ? -16.014 3.539 7.022 1.00 94.88 98 GLY A O 1
ATOM 827 N N . LEU A 1 99 ? -16.251 2.583 9.053 1.00 94.75 99 LEU A N 1
ATOM 828 C CA . LEU A 1 99 ? -17.272 3.475 9.577 1.00 94.75 99 LEU A CA 1
ATOM 829 C C . LEU A 1 99 ? -16.799 3.962 10.948 1.00 94.75 99 LEU A C 1
ATOM 831 O O . LEU A 1 99 ? -15.802 3.485 11.492 1.00 94.75 99 LEU A O 1
ATOM 835 N N . VAL A 1 100 ? -17.518 4.918 11.524 1.00 95.94 100 VAL A N 1
ATOM 836 C CA . VAL A 1 100 ? -17.272 5.300 12.917 1.00 95.94 100 VAL A CA 1
ATOM 837 C C . VAL A 1 100 ? -17.431 4.054 13.796 1.00 95.94 100 VAL A C 1
ATOM 839 O O . VAL A 1 100 ? -18.378 3.284 13.638 1.00 95.94 100 VAL A O 1
ATOM 842 N N . GLY A 1 101 ? -16.449 3.804 14.665 1.00 96.94 101 GLY A N 1
ATOM 843 C CA . GLY A 1 101 ? -16.447 2.652 15.572 1.00 96.94 101 GLY A CA 1
ATOM 844 C C . GLY A 1 101 ? -16.104 1.289 14.949 1.00 96.94 101 GLY A C 1
ATOM 845 O O . GLY A 1 101 ? -16.126 0.291 15.673 1.00 96.94 101 GLY A O 1
ATOM 846 N N . THR A 1 102 ? -15.788 1.200 13.647 1.00 97.62 102 THR A N 1
ATOM 847 C CA . THR A 1 102 ? -15.548 -0.095 12.973 1.00 97.62 102 THR A CA 1
ATOM 848 C C . THR A 1 102 ? -14.482 -0.058 11.869 1.00 97.62 102 THR A C 1
ATOM 850 O O . THR A 1 102 ? -14.362 0.905 11.110 1.00 97.62 102 THR A O 1
ATOM 853 N N . ILE A 1 103 ? -13.732 -1.157 11.735 1.00 98.44 103 ILE A N 1
ATOM 854 C CA . ILE A 1 103 ? -12.926 -1.474 10.544 1.00 98.44 103 ILE A CA 1
ATOM 855 C C . ILE A 1 103 ? -13.621 -2.621 9.805 1.00 98.44 103 ILE A C 1
ATOM 857 O O . ILE A 1 103 ? -13.868 -3.684 10.379 1.00 98.44 103 ILE A O 1
ATOM 861 N N . GLU A 1 104 ? -13.936 -2.403 8.530 1.00 97.44 104 GLU A N 1
ATOM 862 C CA . GLU A 1 104 ? -14.796 -3.278 7.731 1.00 97.44 104 GLU A CA 1
ATOM 863 C C . GLU A 1 104 ? -13.969 -4.009 6.659 1.00 97.44 104 GLU A C 1
ATOM 865 O O . GLU A 1 104 ? -13.807 -3.514 5.539 1.00 97.44 104 GLU A O 1
ATOM 870 N N . PHE A 1 105 ? -13.443 -5.200 6.973 1.00 97.06 105 PHE A N 1
ATOM 871 C CA . PHE A 1 105 ? -12.669 -5.994 6.003 1.00 97.06 105 PHE A CA 1
ATOM 872 C C . PHE A 1 105 ? -13.540 -6.710 4.957 1.00 97.06 105 PHE A C 1
ATOM 874 O O . PHE A 1 105 ? -13.018 -7.188 3.954 1.00 97.06 105 PHE A O 1
ATOM 881 N N . GLY A 1 106 ? -14.859 -6.760 5.168 1.00 94.00 106 GLY A N 1
ATOM 882 C CA . GLY A 1 106 ? -15.842 -7.352 4.255 1.00 94.00 106 GLY A CA 1
ATOM 883 C C . GLY A 1 106 ? -17.064 -6.459 4.032 1.00 94.00 106 GLY A C 1
ATOM 884 O O . GLY A 1 106 ? -18.178 -6.968 3.980 1.00 94.00 106 GLY A O 1
ATOM 885 N N . TYR A 1 107 ? -16.877 -5.135 3.983 1.00 92.94 107 TYR A N 1
ATOM 886 C CA . TYR A 1 107 ? -17.968 -4.160 3.841 1.00 92.94 107 TYR A CA 1
ATOM 887 C C . TYR A 1 107 ? -18.906 -4.501 2.675 1.00 92.94 107 TYR A C 1
ATOM 889 O O . TYR A 1 107 ? -18.439 -4.708 1.559 1.00 92.94 107 TYR A O 1
ATOM 897 N N . GLU A 1 108 ? -20.215 -4.543 2.942 1.00 91.56 108 GLU A N 1
ATOM 898 C CA . GLU A 1 108 ? -21.266 -4.901 1.968 1.00 91.56 108 GLU A CA 1
ATOM 899 C C . GLU A 1 108 ? -21.132 -6.308 1.338 1.00 91.56 108 GLU A C 1
ATOM 901 O O . GLU A 1 108 ? -21.781 -6.601 0.335 1.00 91.56 108 GLU A O 1
ATOM 906 N N . LEU A 1 109 ? -20.341 -7.208 1.937 1.00 92.81 109 LEU A N 1
ATOM 907 C CA . LEU A 1 109 ? -20.234 -8.614 1.529 1.00 92.81 109 LEU A CA 1
ATOM 908 C C . LEU A 1 109 ? -21.065 -9.534 2.433 1.00 92.81 109 LEU A C 1
ATOM 910 O O . LEU A 1 109 ? -21.445 -9.171 3.547 1.00 92.81 109 LEU A O 1
ATOM 914 N N . ALA A 1 110 ? -21.294 -10.773 1.989 1.00 93.25 110 ALA A N 1
ATOM 915 C CA . ALA A 1 110 ? -22.064 -11.764 2.746 1.00 93.25 110 ALA A CA 1
ATOM 916 C C . ALA A 1 110 ? -21.459 -12.067 4.132 1.00 93.25 110 ALA A C 1
ATOM 918 O O . ALA A 1 110 ? -22.190 -12.311 5.090 1.00 93.25 110 ALA A O 1
ATOM 919 N N . LYS A 1 111 ? -20.127 -12.003 4.252 1.00 93.88 111 LYS A N 1
ATOM 920 C CA . LYS A 1 111 ? -19.381 -12.204 5.505 1.00 93.88 111 LYS A CA 1
ATOM 921 C C . LYS A 1 111 ? -19.056 -10.910 6.267 1.00 93.88 111 LYS A C 1
ATOM 923 O O . LYS A 1 111 ? -18.194 -10.928 7.142 1.00 93.88 111 LYS A O 1
ATOM 928 N N . ALA A 1 112 ? -19.726 -9.788 5.979 1.00 93.69 112 ALA A N 1
ATOM 929 C CA . ALA A 1 112 ? -19.412 -8.491 6.594 1.00 93.69 112 ALA A CA 1
ATOM 930 C C . ALA A 1 112 ? -19.290 -8.557 8.127 1.00 93.69 112 ALA A C 1
ATOM 932 O O . ALA A 1 112 ? -18.302 -8.089 8.689 1.00 93.69 112 ALA A O 1
ATOM 933 N N . ASP A 1 113 ? -20.241 -9.206 8.803 1.00 95.12 113 ASP A N 1
ATOM 934 C CA . ASP A 1 113 ? -20.249 -9.285 10.266 1.00 95.12 113 ASP A CA 1
ATOM 935 C C . ASP A 1 113 ? -19.100 -10.123 10.843 1.00 95.12 113 ASP A C 1
ATOM 937 O O . ASP A 1 113 ? -18.555 -9.766 11.889 1.00 95.12 113 ASP A O 1
ATOM 941 N N . SER A 1 114 ? -18.694 -11.212 10.179 1.00 97.19 114 SER A N 1
ATOM 942 C CA . SER A 1 114 ? -17.558 -12.023 10.637 1.00 97.19 114 SER A CA 1
ATOM 943 C C . SER A 1 114 ? -16.209 -11.387 10.296 1.00 97.19 114 SER A C 1
ATOM 945 O O . SER A 1 114 ? -15.198 -11.785 10.871 1.00 97.19 114 SER A O 1
ATOM 947 N N . TYR A 1 115 ? -16.176 -10.407 9.386 1.00 97.81 115 TYR A N 1
ATOM 948 C CA . TYR A 1 115 ? -14.974 -9.692 8.933 1.00 97.81 115 TYR A CA 1
ATOM 949 C C . TYR A 1 115 ? -14.860 -8.296 9.570 1.00 97.81 115 TYR A C 1
ATOM 951 O O . TYR A 1 115 ? -13.949 -7.535 9.250 1.00 97.81 115 TYR A O 1
ATOM 959 N N . ARG A 1 116 ? -15.779 -7.927 10.465 1.00 97.88 116 ARG A N 1
ATOM 960 C CA . ARG A 1 116 ? -15.811 -6.615 11.116 1.00 97.88 116 ARG A CA 1
ATOM 961 C C . ARG A 1 116 ? -14.996 -6.613 12.404 1.00 97.88 116 ARG A C 1
ATOM 963 O O . ARG A 1 116 ? -15.230 -7.416 13.306 1.00 97.88 116 ARG A O 1
ATOM 970 N N . MET A 1 117 ? -14.111 -5.629 12.539 1.00 98.25 117 MET A N 1
ATOM 971 C CA . MET A 1 117 ? -13.504 -5.273 13.818 1.00 98.25 117 MET A CA 1
ATOM 972 C C . MET A 1 117 ? -14.279 -4.113 14.444 1.00 98.25 117 MET A C 1
ATOM 974 O O . MET A 1 117 ? -14.362 -3.033 13.866 1.00 98.25 117 MET A O 1
ATOM 978 N N . ARG A 1 118 ? -14.830 -4.338 15.634 1.00 97.12 118 ARG A N 1
ATOM 979 C CA . ARG A 1 118 ? -15.531 -3.348 16.474 1.00 97.12 118 ARG A CA 1
ATOM 980 C C . ARG A 1 118 ? -14.957 -3.391 17.889 1.00 97.12 118 ARG A C 1
ATOM 982 O O . ARG A 1 118 ? -14.035 -4.166 18.144 1.00 97.12 118 ARG A O 1
ATOM 989 N N . ASN A 1 119 ? -15.537 -2.632 18.817 1.00 97.81 119 ASN A N 1
ATOM 990 C CA . ASN A 1 119 ? -15.045 -2.525 20.196 1.00 97.81 119 ASN A CA 1
ATOM 991 C C . ASN A 1 119 ? -14.743 -3.880 20.852 1.00 97.81 119 ASN A C 1
ATOM 993 O O . ASN A 1 119 ? -13.653 -4.061 21.383 1.00 97.81 119 ASN A O 1
ATOM 997 N N . ALA A 1 120 ? -15.658 -4.848 20.736 1.00 97.62 120 ALA A N 1
ATOM 998 C CA . ALA A 1 120 ? -15.477 -6.180 21.314 1.00 97.62 120 ALA A CA 1
ATOM 999 C C . ALA A 1 120 ? -14.208 -6.886 20.802 1.00 97.62 120 ALA A C 1
ATOM 1001 O O . ALA A 1 120 ? -13.479 -7.474 21.586 1.00 97.62 120 ALA A O 1
ATOM 1002 N N . GLN A 1 121 ? -13.915 -6.802 19.500 1.00 98.25 121 GLN A N 1
ATOM 1003 C CA . GLN A 1 121 ? -12.716 -7.404 18.905 1.00 98.25 121 GLN A CA 1
ATOM 1004 C C . GLN A 1 121 ? -11.456 -6.585 19.209 1.00 98.25 121 GLN A C 1
ATOM 1006 O O . GLN A 1 121 ? -10.398 -7.161 19.435 1.00 98.25 121 GLN A O 1
ATOM 1011 N N . ALA A 1 122 ? -11.554 -5.253 19.247 1.00 98.06 122 ALA A N 1
ATOM 1012 C CA . ALA A 1 122 ? -10.432 -4.395 19.626 1.00 98.06 122 ALA A CA 1
ATOM 1013 C C . ALA A 1 122 ? -9.956 -4.670 21.059 1.00 98.06 122 ALA A C 1
ATOM 1015 O O . ALA A 1 122 ? -8.753 -4.715 21.292 1.00 98.06 122 ALA A O 1
ATOM 1016 N N . GLN A 1 123 ? -10.886 -4.946 21.977 1.00 98.19 123 GLN A N 1
ATOM 1017 C CA . GLN A 1 123 ? -10.603 -5.324 23.366 1.00 98.19 123 GLN A CA 1
ATOM 1018 C C . GLN A 1 123 ? -9.949 -6.709 23.522 1.00 98.19 123 GLN A C 1
ATOM 1020 O O . GLN A 1 123 ? -9.494 -7.045 24.610 1.00 98.19 123 GLN A O 1
ATOM 1025 N N . MET A 1 124 ? -9.892 -7.516 22.457 1.00 98.19 124 MET A N 1
ATOM 1026 C CA . MET A 1 124 ? -9.236 -8.831 22.460 1.00 98.19 124 MET A CA 1
ATOM 1027 C C . MET A 1 124 ? -7.764 -8.775 22.027 1.00 98.19 124 MET A C 1
ATOM 1029 O O . MET A 1 124 ? -7.094 -9.811 22.001 1.00 98.19 124 MET A O 1
ATOM 1033 N N . LEU A 1 125 ? -7.260 -7.596 21.647 1.00 97.94 125 LEU A N 1
ATOM 1034 C CA . LEU A 1 125 ? -5.838 -7.410 21.379 1.00 97.94 125 LEU A CA 1
ATOM 1035 C C . LEU A 1 125 ? -5.045 -7.598 22.673 1.00 97.94 125 LEU A C 1
ATOM 1037 O O . LEU A 1 125 ? -5.443 -7.114 23.728 1.00 97.94 125 LEU A O 1
ATOM 1041 N N . ASN A 1 126 ? -3.909 -8.280 22.582 1.00 97.62 126 ASN A N 1
ATOM 1042 C CA . ASN A 1 126 ? -2.999 -8.427 23.707 1.00 97.62 126 ASN A CA 1
ATOM 1043 C C . ASN A 1 126 ? -1.771 -7.521 23.500 1.00 97.62 126 ASN A C 1
ATOM 1045 O O . ASN A 1 126 ? -1.112 -7.646 22.463 1.00 97.62 126 ASN A O 1
ATOM 1049 N N . PRO A 1 127 ? -1.440 -6.628 24.453 1.00 97.56 127 PRO A N 1
ATOM 1050 C CA . PRO A 1 127 ? -0.298 -5.727 24.321 1.00 97.56 127 PRO A CA 1
ATOM 1051 C C . PRO A 1 127 ? 1.042 -6.462 24.166 1.00 97.56 127 PRO A C 1
ATOM 1053 O O . PRO A 1 127 ? 1.917 -5.970 23.462 1.00 97.56 127 PRO A O 1
ATOM 1056 N N . GLU A 1 128 ? 1.193 -7.672 24.718 1.00 97.88 128 GLU A N 1
ATOM 1057 C CA . GLU A 1 128 ? 2.418 -8.480 24.584 1.00 97.88 128 GLU A CA 1
ATOM 1058 C C . GLU A 1 128 ? 2.680 -8.960 23.146 1.00 97.88 128 GLU A C 1
ATOM 1060 O O . GLU A 1 128 ? 3.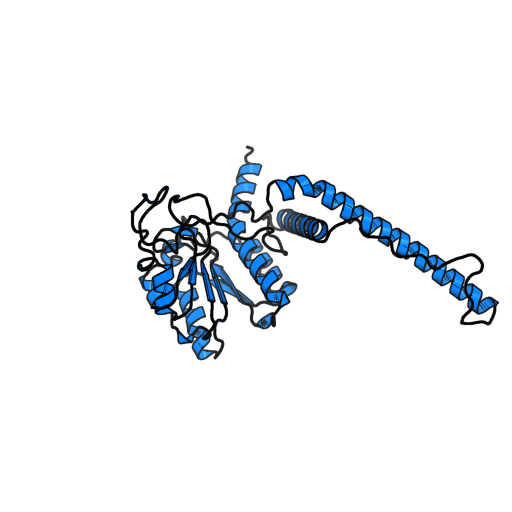777 -9.420 22.828 1.00 97.88 128 GLU A O 1
ATOM 1065 N N . ALA A 1 129 ? 1.690 -8.873 22.251 1.00 98.12 129 ALA A N 1
ATOM 1066 C CA . ALA A 1 129 ? 1.891 -9.181 20.838 1.00 98.12 129 ALA A CA 1
ATOM 1067 C C . ALA A 1 129 ? 2.688 -8.091 20.100 1.00 98.12 129 ALA A C 1
ATOM 1069 O O . ALA A 1 129 ? 3.162 -8.337 18.987 1.00 98.12 129 ALA A O 1
ATOM 1070 N N . PHE A 1 130 ? 2.832 -6.896 20.678 1.00 98.31 130 PHE A N 1
ATOM 1071 C CA . PHE A 1 130 ? 3.421 -5.727 20.033 1.00 98.31 130 PHE A CA 1
ATOM 1072 C C . PHE A 1 130 ? 4.768 -5.348 20.658 1.00 98.31 130 PHE A C 1
ATOM 1074 O O . PHE A 1 130 ? 4.994 -5.498 21.853 1.00 98.31 130 PHE A O 1
ATOM 1081 N N . ASP A 1 131 ? 5.673 -4.845 19.818 1.00 97.00 131 ASP A N 1
ATOM 1082 C CA . ASP A 1 131 ? 6.964 -4.301 20.257 1.00 97.00 131 ASP A CA 1
ATOM 1083 C C . ASP A 1 131 ? 6.725 -3.007 21.057 1.00 97.00 131 ASP A C 1
ATOM 1085 O O . ASP A 1 131 ? 5.805 -2.248 20.749 1.00 97.00 131 ASP A O 1
ATOM 1089 N N . LEU A 1 132 ? 7.584 -2.691 22.032 1.00 94.19 132 LEU A N 1
ATOM 1090 C CA . LEU A 1 132 ? 7.487 -1.456 22.835 1.00 94.19 132 LEU A CA 1
ATOM 1091 C C . LEU A 1 132 ? 7.492 -0.163 21.995 1.00 94.19 132 LEU A C 1
ATOM 1093 O O . LEU A 1 132 ? 7.041 0.887 22.449 1.00 94.19 132 LEU A O 1
ATOM 1097 N N . ARG A 1 133 ? 8.049 -0.208 20.780 1.00 95.56 133 ARG A N 1
ATOM 1098 C CA . ARG A 1 133 ? 8.041 0.882 19.788 1.00 95.56 133 ARG A CA 1
ATOM 1099 C C . ARG A 1 133 ? 7.163 0.549 18.581 1.00 95.56 133 ARG A C 1
ATOM 1101 O O . ARG A 1 133 ? 7.363 1.112 17.498 1.00 95.56 133 ARG A O 1
ATOM 1108 N N . GLY A 1 134 ? 6.237 -0.385 18.767 1.00 97.00 134 GLY A N 1
ATOM 1109 C CA . GLY A 1 134 ? 5.261 -0.825 17.791 1.00 97.00 134 GLY A CA 1
ATOM 1110 C C . GLY A 1 134 ? 4.423 0.332 17.266 1.00 97.00 134 GLY A C 1
ATOM 1111 O O . GLY A 1 134 ? 4.303 1.392 17.887 1.00 97.00 134 GLY A O 1
ATOM 1112 N N . LYS A 1 135 ? 3.856 0.140 16.077 1.00 98.12 135 LYS A N 1
ATOM 1113 C CA . LYS A 1 135 ? 2.990 1.128 15.431 1.00 98.12 135 LYS A CA 1
ATOM 1114 C C . LYS A 1 135 ? 1.829 0.446 14.740 1.00 98.12 135 LYS A C 1
ATOM 1116 O O . LYS A 1 135 ? 2.027 -0.541 14.036 1.00 98.12 135 LYS A O 1
ATOM 1121 N N . ILE A 1 136 ? 0.639 1.010 14.867 1.00 98.75 136 ILE A N 1
ATOM 1122 C CA . ILE A 1 136 ? -0.530 0.553 14.121 1.00 98.75 136 ILE A CA 1
ATOM 1123 C C . ILE A 1 136 ? -0.986 1.689 13.210 1.00 98.75 136 ILE A C 1
ATOM 1125 O O . ILE A 1 136 ? -1.179 2.810 13.664 1.00 98.75 136 ILE A O 1
ATOM 1129 N N . TYR A 1 137 ? -1.177 1.417 11.925 1.00 98.81 137 TYR A N 1
ATOM 1130 C CA . TYR A 1 137 ? -1.738 2.364 10.969 1.00 98.81 137 TYR A CA 1
ATOM 1131 C C . TYR A 1 137 ? -3.090 1.844 10.494 1.00 98.81 137 TYR A C 1
ATOM 1133 O O . TYR A 1 137 ? -3.163 0.808 9.839 1.00 98.81 137 TYR A O 1
ATOM 1141 N N . SER A 1 138 ? -4.167 2.569 10.796 1.00 98.50 138 SER A N 1
ATOM 1142 C CA . SER A 1 138 ? -5.474 2.314 10.194 1.00 98.50 138 SER A CA 1
ATOM 1143 C C . SER A 1 138 ? -5.715 3.282 9.044 1.00 98.50 138 SER A C 1
ATOM 1145 O O . SER A 1 138 ? -5.895 4.488 9.234 1.00 98.50 138 SER A O 1
ATOM 1147 N N . TYR A 1 139 ? -5.772 2.730 7.836 1.00 98.38 139 TYR A N 1
ATOM 1148 C CA . TYR A 1 139 ? -6.198 3.436 6.633 1.00 98.38 139 TYR A CA 1
ATOM 1149 C C . TYR A 1 139 ? -7.692 3.222 6.343 1.00 98.38 139 TYR A C 1
ATOM 1151 O O . TYR A 1 139 ? -8.151 3.504 5.236 1.00 98.38 139 TYR A O 1
ATOM 1159 N N . ALA A 1 140 ? -8.454 2.711 7.314 1.00 97.62 140 ALA A N 1
ATOM 1160 C CA . ALA A 1 140 ? -9.903 2.626 7.238 1.00 97.62 140 ALA A CA 1
ATOM 1161 C C . ALA A 1 140 ? -10.553 3.969 7.600 1.00 97.62 140 ALA A C 1
ATOM 1163 O O . ALA A 1 140 ? -10.149 4.656 8.548 1.00 97.62 140 ALA A O 1
ATOM 1164 N N . CYS A 1 141 ? -11.585 4.331 6.837 1.00 96.62 141 CYS A N 1
ATOM 1165 C CA . CYS A 1 141 ? -12.311 5.589 6.977 1.00 96.62 141 CYS A CA 1
ATOM 1166 C C . CYS A 1 141 ? -12.765 5.822 8.424 1.00 96.62 141 CYS A C 1
ATOM 1168 O O . CYS A 1 141 ? -13.419 4.960 8.999 1.00 96.62 141 CYS A O 1
ATOM 1170 N N . ARG A 1 142 ? -12.506 7.018 8.966 1.00 96.38 142 ARG A N 1
ATOM 1171 C CA . ARG A 1 142 ? -13.066 7.507 10.241 1.00 96.38 142 ARG A CA 1
ATOM 1172 C C . ARG A 1 142 ? -12.767 6.634 11.465 1.00 96.38 142 ARG A C 1
ATOM 1174 O O . ARG A 1 142 ? -13.416 6.791 12.491 1.00 96.38 142 ARG A O 1
ATOM 1181 N N . THR A 1 143 ? -11.749 5.773 11.402 1.00 97.81 143 THR A N 1
ATOM 1182 C CA . THR A 1 143 ? -11.335 4.962 12.564 1.00 97.81 143 THR A CA 1
ATOM 1183 C C . THR A 1 143 ? -10.972 5.848 13.764 1.00 97.81 143 THR A C 1
ATOM 1185 O O . THR A 1 143 ? -11.185 5.462 14.909 1.00 97.81 143 THR A O 1
ATOM 1188 N N . GLY A 1 144 ? -10.428 7.040 13.495 1.00 97.69 144 GLY A N 1
ATOM 1189 C CA . GLY A 1 144 ? -10.046 8.024 14.503 1.00 97.69 144 GLY A CA 1
ATOM 1190 C C . GLY A 1 144 ? -11.134 9.037 14.853 1.00 97.69 144 GLY A C 1
ATOM 1191 O O . GLY A 1 144 ? -10.791 10.083 15.375 1.00 97.69 144 GLY A O 1
ATOM 1192 N N . LEU A 1 145 ? -12.405 8.804 14.516 1.00 97.75 145 LEU A N 1
ATOM 1193 C CA . LEU A 1 145 ? -13.523 9.683 14.877 1.00 97.75 145 LEU A CA 1
ATOM 1194 C C . LEU A 1 145 ? -14.416 8.974 15.905 1.00 97.75 145 LEU A C 1
ATOM 1196 O O . LEU A 1 145 ? -14.669 7.779 15.750 1.00 97.75 145 LEU A O 1
ATOM 1200 N N . GLY A 1 146 ? -14.854 9.676 16.956 1.00 96.81 146 GLY A N 1
ATOM 1201 C CA . GLY A 1 146 ? -15.720 9.105 18.000 1.00 96.81 146 GLY A CA 1
ATOM 1202 C C . GLY A 1 146 ? -17.199 9.460 17.863 1.00 96.81 146 GLY A C 1
ATOM 1203 O O . GLY A 1 146 ? -18.041 8.773 18.431 1.00 96.81 146 GLY A O 1
ATOM 1204 N N . ILE A 1 147 ? -17.523 10.496 17.089 1.00 95.06 147 ILE A N 1
ATOM 1205 C CA . ILE A 1 147 ? -18.902 10.891 16.774 1.00 95.06 147 ILE A CA 1
ATOM 1206 C C . ILE A 1 147 ? -19.355 10.341 15.425 1.00 95.06 147 ILE A C 1
ATOM 1208 O O . ILE A 1 147 ? -18.559 10.208 14.492 1.00 95.06 147 ILE A O 1
ATOM 1212 N N . ASP A 1 148 ? -20.652 10.067 15.300 1.00 90.81 148 ASP A N 1
ATOM 1213 C CA . ASP A 1 148 ? -21.258 9.683 14.027 1.00 90.81 148 ASP A CA 1
ATOM 1214 C C . ASP A 1 148 ? -21.464 10.914 13.131 1.00 90.81 148 ASP A C 1
ATOM 1216 O O . ASP A 1 148 ? -22.519 11.546 13.130 1.00 90.81 148 ASP A O 1
ATOM 1220 N N . ALA A 1 149 ? -20.415 11.279 12.389 1.00 88.69 149 ALA A N 1
ATOM 1221 C CA . ALA A 1 149 ? -20.456 12.357 11.409 1.00 88.69 149 ALA A CA 1
ATOM 1222 C C . ALA A 1 149 ? -20.021 11.865 10.021 1.00 88.69 149 ALA A C 1
ATOM 1224 O O . ALA A 1 149 ? -18.903 11.376 9.810 1.00 88.69 149 ALA A O 1
ATOM 1225 N N . ASP A 1 150 ? -20.909 12.022 9.036 1.00 84.62 150 ASP A N 1
ATOM 1226 C CA . ASP A 1 150 ? -20.646 11.572 7.665 1.00 84.62 150 ASP A CA 1
ATOM 1227 C C . ASP A 1 150 ? -20.044 12.664 6.766 1.00 84.62 150 ASP A C 1
ATOM 1229 O O . ASP A 1 150 ? -19.123 12.405 5.977 1.00 84.62 150 ASP A O 1
ATOM 1233 N N . VAL A 1 151 ? -20.540 13.898 6.907 1.00 88.06 151 VAL A N 1
ATOM 1234 C CA . VAL A 1 151 ? -20.242 15.007 5.984 1.00 88.06 151 VAL A CA 1
ATOM 1235 C C . VAL A 1 151 ? -19.506 16.164 6.656 1.00 88.06 151 VAL A C 1
ATOM 1237 O O . VAL A 1 151 ? -18.576 16.704 6.058 1.00 88.06 151 VAL A O 1
ATOM 1240 N N . TYR A 1 152 ? -19.873 16.531 7.881 1.00 92.38 152 TYR A N 1
ATOM 1241 C CA . TYR A 1 152 ? -19.338 17.702 8.575 1.00 92.38 152 TYR A CA 1
ATOM 1242 C C . TYR A 1 152 ? -19.396 17.499 10.089 1.00 92.38 152 TYR A C 1
ATOM 1244 O O . TYR A 1 152 ? -20.374 16.947 10.584 1.00 92.38 152 TYR A O 1
ATOM 1252 N N . VAL A 1 153 ? -18.352 17.946 10.785 1.00 92.38 153 VAL A N 1
ATOM 1253 C CA . VAL A 1 153 ? -18.324 18.149 12.239 1.00 92.38 153 VAL A CA 1
ATOM 1254 C C . VAL A 1 153 ? -18.368 19.649 12.490 1.00 92.38 153 VAL A C 1
ATOM 1256 O O . VAL A 1 153 ? -17.559 20.385 11.915 1.00 92.38 153 VAL A O 1
ATOM 1259 N N . SER A 1 154 ? -19.319 20.100 13.305 1.00 91.38 154 SER A N 1
ATOM 1260 C CA . SER A 1 154 ? -19.577 21.527 13.507 1.00 91.38 154 SER A CA 1
ATOM 1261 C C . SER A 1 154 ? -18.420 22.231 14.208 1.00 91.38 154 SER A C 1
ATOM 1263 O O . SER A 1 154 ? -17.691 21.643 15.005 1.00 91.38 154 SER A O 1
ATOM 1265 N N . GLU A 1 155 ? -18.246 23.525 13.937 1.00 85.50 155 GLU A N 1
ATOM 1266 C CA . GLU A 1 155 ? -17.294 24.336 14.696 1.00 85.50 155 GLU A CA 1
ATOM 1267 C C . GLU A 1 155 ? -17.702 24.361 16.180 1.00 85.50 155 GLU A C 1
ATOM 1269 O O . GLU A 1 155 ? -18.818 24.750 16.520 1.00 85.50 155 GLU A O 1
ATOM 1274 N N . GLY A 1 156 ? -16.811 23.897 17.061 1.00 85.62 156 GLY A N 1
ATOM 1275 C CA . GLY A 1 156 ? -17.076 23.757 18.498 1.00 85.62 156 GLY A CA 1
ATOM 1276 C C . GLY A 1 156 ? -17.704 22.424 18.925 1.00 85.62 156 GLY A C 1
ATOM 1277 O O . GLY A 1 156 ? -17.826 22.186 20.124 1.00 85.62 156 GLY A O 1
ATOM 1278 N N . GLU A 1 157 ? -18.060 21.541 17.987 1.00 93.88 157 GLU A N 1
ATOM 1279 C CA . GLU A 1 157 ? -18.448 20.163 18.296 1.00 93.88 157 GLU A CA 1
ATOM 1280 C C . GLU A 1 157 ? -17.200 19.333 18.615 1.00 93.88 157 GLU A C 1
ATOM 1282 O O . GLU A 1 157 ? -16.226 19.342 17.859 1.00 93.88 157 GLU A O 1
ATOM 1287 N N . ASP A 1 158 ? -17.219 18.622 19.743 1.00 95.44 158 ASP A N 1
ATOM 1288 C CA . ASP A 1 158 ? -16.130 17.725 20.121 1.00 95.44 158 ASP A CA 1
ATOM 1289 C C . ASP A 1 158 ? -16.147 16.478 19.212 1.00 95.44 158 ASP A C 1
ATOM 1291 O O . ASP A 1 158 ? -17.123 15.727 19.235 1.00 95.44 158 ASP A O 1
ATOM 1295 N N . PRO A 1 159 ? -15.081 16.199 18.433 1.00 95.50 159 PRO A N 1
ATOM 1296 C CA . PRO A 1 159 ? -14.995 14.999 17.596 1.00 95.50 159 PRO A CA 1
ATOM 1297 C C . PRO A 1 159 ? -14.939 13.676 18.384 1.00 95.50 159 PRO A C 1
ATOM 1299 O O . PRO A 1 159 ? -14.927 12.599 17.772 1.00 95.50 159 PRO A O 1
ATOM 1302 N N . LEU A 1 160 ? -14.839 13.752 19.719 1.00 97.12 160 LEU A N 1
ATOM 1303 C CA . LEU A 1 160 ? -14.719 12.639 20.660 1.00 97.12 160 LEU A CA 1
ATOM 1304 C C . LEU A 1 160 ? -13.590 11.673 20.280 1.00 97.12 160 LEU A C 1
ATOM 1306 O O . LEU A 1 160 ? -13.756 10.456 20.307 1.00 97.12 160 LEU A O 1
ATOM 1310 N N . TYR A 1 161 ? -12.416 12.206 19.926 1.00 97.56 161 TYR A N 1
ATOM 1311 C CA . TYR A 1 161 ? -11.245 11.407 19.534 1.00 97.56 161 TYR A CA 1
ATOM 1312 C C . TYR A 1 161 ? -10.895 10.317 20.559 1.00 97.56 161 TYR A C 1
ATOM 1314 O O . TYR A 1 161 ? -10.595 9.186 20.175 1.00 97.56 161 TYR A O 1
ATOM 1322 N N . GLU A 1 162 ? -11.030 10.635 21.846 1.00 97.25 162 GLU A N 1
ATOM 1323 C CA . GLU A 1 162 ? -10.817 9.735 22.987 1.00 97.25 162 GLU A CA 1
ATOM 1324 C C . GLU A 1 162 ? -11.780 8.525 23.003 1.00 97.25 162 GLU A C 1
ATOM 1326 O O . GLU A 1 162 ? -11.472 7.481 23.570 1.00 97.25 162 GLU A O 1
ATOM 1331 N N . GLN A 1 163 ? -12.944 8.640 22.355 1.00 97.31 163 GLN A N 1
ATOM 1332 C CA . GLN A 1 163 ? -13.959 7.582 22.249 1.00 97.31 163 GLN A CA 1
ATOM 1333 C C . GLN A 1 163 ? -13.886 6.821 20.915 1.00 97.31 163 GLN A C 1
ATOM 1335 O O . GLN A 1 163 ? -14.683 5.916 20.665 1.00 97.31 163 GLN A O 1
ATOM 1340 N N . SER A 1 164 ? -12.947 7.183 20.037 1.00 98.31 164 SER A N 1
ATOM 1341 C CA . SER A 1 164 ? -12.786 6.541 18.733 1.00 98.31 164 SER A CA 1
ATOM 1342 C C . SER A 1 164 ? -12.289 5.097 18.850 1.00 98.31 164 SER A C 1
ATOM 1344 O O . SER A 1 164 ? -11.611 4.712 19.808 1.00 98.31 164 SER A O 1
ATOM 1346 N N . LEU A 1 165 ? -12.548 4.292 17.814 1.00 98.69 165 LEU A N 1
ATOM 1347 C CA . LEU A 1 165 ? -11.993 2.938 17.734 1.00 98.69 165 LEU A CA 1
ATOM 1348 C C . LEU A 1 165 ? -10.455 2.962 17.737 1.00 98.69 165 LEU A C 1
ATOM 1350 O O . LEU A 1 165 ? -9.834 2.076 18.319 1.00 98.69 165 LEU A O 1
ATOM 1354 N N . ALA A 1 166 ? -9.834 3.978 17.126 1.00 98.69 166 ALA A N 1
ATOM 1355 C CA . ALA A 1 166 ? -8.382 4.146 17.150 1.00 98.69 166 ALA A CA 1
ATOM 1356 C C . ALA A 1 166 ? -7.842 4.295 18.579 1.00 98.69 166 ALA A C 1
ATOM 1358 O O . ALA A 1 166 ? -6.864 3.630 18.920 1.00 98.69 166 ALA A O 1
ATOM 1359 N N . GLN A 1 167 ? -8.498 5.103 19.420 1.00 98.81 167 GLN A N 1
ATOM 1360 C CA . GLN A 1 167 ? -8.101 5.258 20.819 1.00 98.81 167 GLN A CA 1
ATOM 1361 C C . GLN A 1 167 ? -8.284 3.955 21.607 1.00 98.81 167 GLN A C 1
ATOM 1363 O O . GLN A 1 167 ? -7.396 3.562 22.363 1.00 98.81 167 GLN A O 1
ATOM 1368 N N . LEU A 1 168 ? -9.389 3.232 21.389 1.00 98.75 168 LEU A N 1
ATOM 1369 C CA . LEU A 1 168 ? -9.618 1.935 22.031 1.00 98.75 168 LEU A CA 1
ATOM 1370 C C . LEU A 1 168 ? -8.539 0.903 21.665 1.00 98.75 168 LEU A C 1
ATOM 1372 O O . LEU A 1 168 ? -8.049 0.185 22.541 1.00 98.75 168 LEU A O 1
ATOM 1376 N N . ILE A 1 169 ? -8.161 0.833 20.384 1.00 98.75 169 ILE A N 1
ATOM 1377 C CA . ILE A 1 169 ? -7.070 -0.030 19.914 1.00 98.75 169 ILE A CA 1
ATOM 1378 C C . ILE A 1 169 ? -5.753 0.388 20.572 1.00 98.75 169 ILE A C 1
ATOM 1380 O O . ILE A 1 169 ? -5.043 -0.480 21.072 1.00 98.75 169 ILE A O 1
ATOM 1384 N N . ALA A 1 170 ? -5.444 1.690 20.619 1.00 98.81 170 ALA A N 1
ATOM 1385 C CA . ALA A 1 170 ? -4.206 2.182 21.219 1.00 98.81 170 ALA A CA 1
ATOM 1386 C C . ALA A 1 170 ? -4.102 1.804 22.702 1.00 98.81 170 ALA A C 1
ATOM 1388 O O . ALA A 1 170 ? -3.087 1.258 23.133 1.00 98.81 170 ALA A O 1
ATOM 1389 N N . ASN A 1 171 ? -5.182 2.012 23.457 1.00 98.75 171 ASN A N 1
ATOM 1390 C CA . ASN A 1 171 ? -5.253 1.677 24.877 1.00 98.75 171 ASN A CA 1
ATOM 1391 C C . ASN A 1 171 ? -5.133 0.169 25.115 1.00 98.75 171 ASN A C 1
ATOM 1393 O O . ASN A 1 171 ? -4.420 -0.258 26.019 1.00 98.75 171 ASN A O 1
ATOM 1397 N N . THR A 1 172 ? -5.799 -0.652 24.302 1.00 98.38 172 THR A N 1
ATOM 1398 C CA . THR A 1 172 ? -5.806 -2.107 24.512 1.00 98.38 172 THR A CA 1
ATOM 1399 C C . THR A 1 172 ? -4.473 -2.740 24.102 1.00 98.38 172 THR A C 1
ATOM 1401 O O . THR A 1 172 ? -3.906 -3.533 24.846 1.00 98.38 172 THR A O 1
ATOM 1404 N N . ALA A 1 173 ? -3.937 -2.365 22.939 1.00 98.06 173 ALA A N 1
ATOM 1405 C CA . ALA A 1 173 ? -2.674 -2.894 22.427 1.00 98.06 173 ALA A CA 1
ATOM 1406 C C . ALA A 1 173 ? -1.435 -2.258 23.079 1.00 98.06 173 ALA A C 1
ATOM 1408 O O . ALA A 1 173 ? -0.319 -2.651 22.746 1.00 98.06 173 ALA A O 1
ATOM 1409 N N . GLN A 1 174 ? -1.610 -1.239 23.933 1.00 98.19 174 GLN A N 1
ATOM 1410 C CA . GLN A 1 174 ? -0.525 -0.417 24.493 1.00 98.19 174 GLN A CA 1
ATOM 1411 C C . GLN A 1 174 ? 0.469 0.053 23.414 1.00 98.19 174 GLN A C 1
ATOM 1413 O O . GLN A 1 174 ? 1.676 0.134 23.625 1.00 98.19 174 GLN A O 1
ATOM 1418 N N . THR A 1 175 ? -0.060 0.358 22.227 1.00 98.44 175 THR A N 1
ATOM 1419 C CA . THR A 1 175 ? 0.708 0.661 21.017 1.00 98.44 175 THR A CA 1
ATOM 1420 C C . THR A 1 175 ? 0.087 1.866 20.316 1.00 98.44 175 THR A C 1
ATOM 1422 O O . THR A 1 175 ? -1.119 1.850 20.074 1.00 98.44 175 THR A O 1
ATOM 1425 N N . PRO A 1 176 ? 0.856 2.904 19.940 1.00 98.69 176 PRO A N 1
ATOM 1426 C CA . PRO A 1 176 ? 0.299 4.055 19.240 1.00 98.69 176 PRO A CA 1
ATOM 1427 C C . PRO A 1 176 ? -0.383 3.684 17.914 1.00 98.69 176 PRO A C 1
ATOM 1429 O O . PRO A 1 176 ? 0.146 2.900 17.114 1.00 98.69 176 PRO A O 1
ATOM 1432 N N . VAL A 1 177 ? -1.544 4.294 17.669 1.00 98.88 177 VAL A N 1
ATOM 1433 C CA . VAL A 1 177 ? -2.344 4.116 16.452 1.00 98.88 177 VAL A CA 1
ATOM 1434 C C . VAL A 1 177 ? -2.351 5.412 15.650 1.00 98.88 177 VAL A C 1
ATOM 1436 O O . VAL A 1 177 ? -2.640 6.478 16.180 1.00 98.88 177 VAL A O 1
ATOM 1439 N N . TRP A 1 178 ? -2.096 5.328 14.348 1.00 98.81 178 TRP A N 1
ATOM 1440 C CA . TRP A 1 178 ? -2.307 6.414 13.398 1.00 98.81 178 TRP A CA 1
ATOM 1441 C C . TRP A 1 178 ? -3.553 6.133 12.574 1.00 98.81 178 TRP A C 1
ATOM 1443 O O . TRP A 1 178 ? -3.605 5.143 11.845 1.00 98.81 178 TRP A O 1
ATOM 1453 N N . ALA A 1 179 ? -4.548 7.011 12.656 1.00 98.56 179 ALA A N 1
ATOM 1454 C CA . ALA A 1 179 ? -5.819 6.832 11.964 1.00 98.56 179 ALA A CA 1
ATOM 1455 C C . ALA A 1 179 ? -6.368 8.146 11.410 1.00 98.56 179 ALA A C 1
ATOM 1457 O O . ALA A 1 179 ? -6.102 9.230 11.930 1.00 98.56 179 ALA A O 1
ATOM 1458 N N . PHE A 1 180 ? -7.161 8.057 10.344 1.00 98.00 180 PHE A N 1
ATOM 1459 C CA . PHE A 1 180 ? -7.912 9.204 9.847 1.00 98.00 180 PHE A CA 1
ATOM 1460 C C . PHE A 1 180 ? -9.196 9.400 10.662 1.00 98.00 180 PHE A C 1
ATOM 1462 O O . PHE A 1 180 ? -9.969 8.460 10.848 1.00 98.00 180 PHE A O 1
ATOM 1469 N N . ALA A 1 181 ? -9.468 10.644 11.060 1.00 96.94 181 ALA A N 1
ATOM 1470 C CA . ALA A 1 181 ? -10.807 11.078 11.475 1.00 96.94 181 ALA A CA 1
ATOM 1471 C C . ALA A 1 181 ? -11.745 11.290 10.267 1.00 96.94 181 ALA A C 1
ATOM 1473 O O . ALA A 1 181 ? -12.956 11.402 10.413 1.00 96.94 181 ALA A O 1
ATOM 1474 N N . ARG A 1 182 ? -11.177 11.327 9.054 1.00 96.19 182 ARG A N 1
ATOM 1475 C CA . ARG A 1 182 ? -11.891 11.451 7.781 1.00 96.19 182 ARG A CA 1
ATOM 1476 C C . ARG A 1 182 ? -12.066 10.110 7.081 1.00 96.19 182 ARG A C 1
ATOM 1478 O O . ARG A 1 182 ? -11.398 9.126 7.400 1.00 96.19 182 ARG A O 1
ATOM 1485 N N . ARG A 1 183 ? -12.916 10.087 6.056 1.00 95.44 183 ARG A N 1
ATOM 1486 C CA . ARG A 1 183 ? -12.892 9.062 5.015 1.00 95.44 183 ARG A CA 1
ATOM 1487 C C . ARG A 1 183 ? -11.475 8.936 4.462 1.00 95.44 183 ARG A C 1
ATOM 1489 O O . ARG A 1 183 ? -10.752 9.920 4.328 1.00 95.44 183 ARG A O 1
ATOM 1496 N N . SER A 1 184 ? -11.086 7.721 4.131 1.00 95.88 184 SER A N 1
ATOM 1497 C CA . SER A 1 184 ? -9.807 7.413 3.508 1.00 95.88 184 SER A CA 1
ATOM 1498 C C . SER A 1 184 ? -9.999 7.356 2.003 1.00 95.88 184 SER A C 1
ATOM 1500 O O . SER A 1 184 ? -10.953 6.751 1.513 1.00 95.88 184 SER A O 1
ATOM 1502 N N . ASN A 1 185 ? -9.110 8.004 1.257 1.00 95.31 185 ASN A N 1
ATOM 1503 C CA . ASN A 1 185 ? -9.210 8.068 -0.187 1.00 95.31 185 ASN A CA 1
ATOM 1504 C C . ASN A 1 185 ? -8.104 7.246 -0.858 1.00 95.31 185 ASN A C 1
ATOM 1506 O O . ASN A 1 185 ? -6.909 7.461 -0.646 1.00 95.31 185 ASN A O 1
ATOM 1510 N N . TYR A 1 186 ? -8.558 6.300 -1.676 1.00 96.38 186 TYR A N 1
ATOM 1511 C CA . TYR A 1 186 ? -7.766 5.337 -2.437 1.00 96.38 186 TYR A CA 1
ATOM 1512 C C . TYR A 1 186 ? -7.824 5.620 -3.953 1.00 96.38 186 TYR A C 1
ATOM 1514 O O . TYR A 1 186 ? -7.448 4.778 -4.767 1.00 96.38 186 TYR A O 1
ATOM 1522 N N . ASP A 1 187 ? -8.347 6.779 -4.362 1.00 93.12 187 ASP A N 1
ATOM 1523 C CA . ASP A 1 187 ? -8.503 7.197 -5.762 1.00 93.12 187 ASP A CA 1
ATOM 1524 C C . ASP A 1 187 ? -7.188 7.231 -6.554 1.00 93.12 187 ASP A C 1
ATOM 1526 O O . ASP A 1 187 ? -7.187 7.001 -7.764 1.00 93.12 187 ASP A O 1
ATOM 1530 N N . GLN A 1 188 ? -6.069 7.463 -5.870 1.00 94.88 188 GLN A N 1
ATOM 1531 C CA . GLN A 1 188 ? -4.737 7.526 -6.468 1.00 94.88 188 GLN A CA 1
ATOM 1532 C C . GLN A 1 188 ? -3.944 6.212 -6.379 1.00 94.88 188 GLN A C 1
ATOM 1534 O O . GLN A 1 188 ? -2.764 6.196 -6.733 1.00 94.88 188 GLN A O 1
ATOM 1539 N N . THR A 1 189 ? -4.562 5.086 -5.986 1.00 96.62 189 THR A N 1
ATOM 1540 C CA . THR A 1 189 ? -3.894 3.766 -5.991 1.00 96.62 189 THR A CA 1
ATOM 1541 C C . THR A 1 189 ? -3.226 3.478 -7.343 1.00 96.62 189 THR A C 1
ATOM 1543 O O . THR A 1 189 ? -2.106 2.978 -7.380 1.00 96.62 189 THR A O 1
ATOM 1546 N N . TYR A 1 190 ? -3.859 3.857 -8.456 1.00 94.81 190 TYR A N 1
ATOM 1547 C CA . TYR A 1 190 ? -3.334 3.648 -9.816 1.00 94.81 190 TYR A CA 1
ATOM 1548 C C . TYR A 1 190 ? -2.612 4.861 -10.415 1.00 94.81 190 TYR A C 1
ATOM 1550 O O . TYR A 1 190 ? -2.336 4.880 -11.616 1.00 94.81 190 TYR A O 1
ATOM 1558 N N . GLY A 1 191 ? -2.317 5.867 -9.595 1.00 94.62 191 GLY A N 1
ATOM 1559 C CA . GLY A 1 191 ? -1.735 7.141 -10.003 1.00 94.62 191 GLY A CA 1
ATOM 1560 C C . GLY A 1 191 ? -2.749 8.283 -10.020 1.00 94.62 191 GLY A C 1
ATOM 1561 O O . GLY A 1 191 ? -3.967 8.076 -10.104 1.00 94.62 191 GLY A O 1
ATOM 1562 N N . SER A 1 192 ? -2.230 9.502 -9.925 1.00 94.38 192 SER A N 1
ATOM 1563 C CA . SER A 1 192 ? -2.994 10.739 -10.057 1.00 94.38 192 SER A CA 1
ATOM 1564 C C . SER A 1 192 ? -3.359 11.038 -11.519 1.00 94.38 192 SER A C 1
ATOM 1566 O O . SER A 1 192 ? -3.036 10.285 -12.445 1.00 94.38 192 SER A O 1
ATOM 1568 N N . SER A 1 193 ? -4.070 12.140 -11.754 1.00 92.56 193 SER A N 1
ATOM 1569 C CA . SER A 1 193 ? -4.361 12.597 -13.118 1.00 92.56 193 SER A CA 1
ATOM 1570 C C . SER A 1 193 ? -3.092 13.030 -13.856 1.00 92.56 193 SER A C 1
ATOM 1572 O O . SER A 1 193 ? -2.968 12.765 -15.050 1.00 92.56 193 SER A O 1
ATOM 1574 N N . GLU A 1 194 ? -2.131 13.603 -13.136 1.00 93.88 194 GLU A N 1
ATOM 1575 C CA . GLU A 1 194 ? -0.805 13.979 -13.631 1.00 93.88 194 GLU A CA 1
ATOM 1576 C C . GLU A 1 194 ? 0.025 12.741 -13.994 1.00 93.88 194 GLU A C 1
ATOM 1578 O O . GLU A 1 194 ? 0.635 12.699 -15.060 1.00 93.88 194 GLU A O 1
ATOM 1583 N N . ASP A 1 195 ? -0.015 11.690 -13.165 1.00 94.81 195 ASP A N 1
ATOM 1584 C CA . ASP A 1 195 ? 0.640 10.414 -13.479 1.00 94.81 195 ASP A CA 1
ATOM 1585 C C . ASP A 1 195 ? 0.091 9.830 -14.793 1.00 94.81 195 ASP A C 1
ATOM 1587 O O . ASP A 1 195 ? 0.835 9.372 -15.661 1.00 94.81 195 ASP A O 1
ATOM 1591 N N . ARG A 1 196 ? -1.233 9.880 -14.981 1.00 91.94 196 ARG A N 1
ATOM 1592 C CA . ARG A 1 196 ? -1.881 9.365 -16.195 1.00 91.94 196 ARG A CA 1
ATOM 1593 C C . ARG A 1 196 ? -1.544 10.188 -17.436 1.00 91.94 196 ARG A C 1
ATOM 1595 O O . ARG A 1 196 ? -1.272 9.595 -18.480 1.00 91.94 196 ARG A O 1
ATOM 1602 N N . SER A 1 197 ? -1.546 11.518 -17.343 1.00 93.75 197 SER A N 1
ATOM 1603 C CA . SER A 1 197 ? -1.207 12.386 -18.478 1.00 93.75 197 SER A CA 1
ATOM 1604 C C . SER A 1 197 ? 0.278 12.297 -18.852 1.00 93.75 197 SER A C 1
ATOM 1606 O O . SER A 1 197 ? 0.622 12.362 -20.033 1.00 93.75 197 SER A O 1
ATOM 1608 N N . GLY A 1 198 ? 1.158 12.069 -17.871 1.00 94.62 198 GLY A N 1
ATOM 1609 C CA . GLY A 1 198 ? 2.601 11.932 -18.069 1.00 94.62 198 GLY A CA 1
ATOM 1610 C C . GLY A 1 198 ? 3.066 10.583 -18.633 1.00 94.62 198 GLY A C 1
ATOM 1611 O O . GLY A 1 198 ? 4.166 10.510 -19.188 1.00 94.62 198 GLY A O 1
ATOM 1612 N N . LEU A 1 199 ? 2.255 9.521 -18.542 1.00 96.06 199 LEU A N 1
ATOM 1613 C CA . LEU A 1 199 ? 2.677 8.142 -18.834 1.00 96.06 199 LEU A CA 1
ATOM 1614 C C . LEU A 1 199 ? 3.226 7.942 -20.257 1.00 96.06 199 LEU A C 1
ATOM 1616 O O . LEU A 1 199 ? 4.228 7.250 -20.434 1.00 96.06 199 LEU A O 1
ATOM 1620 N N . THR A 1 200 ? 2.610 8.539 -21.280 1.00 97.19 200 THR A N 1
ATOM 1621 C CA . THR A 1 200 ? 3.093 8.407 -22.669 1.00 97.19 200 THR A CA 1
ATOM 1622 C C . THR A 1 200 ? 4.485 9.015 -22.832 1.00 97.19 200 THR A C 1
ATOM 1624 O O . THR A 1 200 ? 5.381 8.395 -23.405 1.00 97.19 200 THR A O 1
ATOM 1627 N N . SER A 1 201 ? 4.698 10.202 -22.270 1.00 97.25 201 SER A N 1
ATOM 1628 C CA . SER A 1 201 ? 5.995 10.876 -22.302 1.00 97.25 201 SER A CA 1
ATOM 1629 C C . SER A 1 201 ? 7.055 10.100 -21.515 1.00 97.25 201 SER A C 1
ATOM 1631 O O . SER A 1 201 ? 8.181 9.956 -21.991 1.00 97.25 201 SER A O 1
ATOM 1633 N N . ALA A 1 202 ? 6.687 9.536 -20.360 1.00 97.44 202 ALA A N 1
ATOM 1634 C CA . ALA A 1 202 ? 7.556 8.657 -19.580 1.00 97.44 202 ALA A CA 1
ATOM 1635 C C . ALA A 1 202 ? 7.967 7.409 -20.382 1.00 97.44 202 ALA A C 1
ATOM 1637 O O . ALA A 1 202 ? 9.155 7.097 -20.466 1.00 97.44 202 ALA A O 1
ATOM 1638 N N . ARG A 1 203 ? 7.017 6.743 -21.060 1.00 98.06 203 ARG A N 1
ATOM 1639 C CA . ARG A 1 203 ? 7.301 5.598 -21.948 1.00 98.06 203 ARG A CA 1
ATOM 1640 C C . ARG A 1 203 ? 8.291 5.957 -23.048 1.00 98.06 203 ARG A C 1
ATOM 1642 O O . ARG A 1 203 ? 9.243 5.213 -23.269 1.00 98.06 203 ARG A O 1
ATOM 1649 N N . ASN A 1 204 ? 8.101 7.102 -23.699 1.00 98.06 204 ASN A N 1
ATOM 1650 C CA . ASN A 1 204 ? 8.992 7.553 -24.765 1.00 98.06 204 ASN A CA 1
ATOM 1651 C C . ASN A 1 204 ? 10.421 7.776 -24.253 1.00 98.06 204 ASN A C 1
ATOM 1653 O O . ASN A 1 204 ? 11.371 7.325 -24.892 1.00 98.06 204 ASN A O 1
ATOM 1657 N N . ARG A 1 205 ? 10.584 8.406 -23.081 1.00 98.12 205 ARG A N 1
ATOM 1658 C CA . ARG A 1 205 ? 11.903 8.614 -22.460 1.00 98.12 205 ARG A CA 1
ATOM 1659 C C . ARG A 1 205 ? 12.565 7.298 -22.047 1.00 98.12 205 ARG A C 1
ATOM 1661 O O . ARG A 1 205 ? 13.724 7.076 -22.386 1.00 98.12 205 ARG A O 1
ATOM 1668 N N . VAL A 1 206 ? 11.829 6.395 -21.396 1.00 97.94 206 VAL A N 1
ATOM 1669 C CA . VAL A 1 206 ? 12.342 5.067 -21.004 1.00 97.94 206 VAL A CA 1
ATOM 1670 C C . VAL A 1 206 ? 12.762 4.253 -22.233 1.00 97.94 206 VAL A C 1
ATOM 1672 O O . VAL A 1 206 ? 13.820 3.622 -22.233 1.00 97.94 206 VAL A O 1
ATOM 1675 N N . GLN A 1 207 ? 11.978 4.298 -23.314 1.00 97.50 207 GLN A N 1
ATOM 1676 C CA . GLN A 1 207 ? 12.314 3.611 -24.559 1.00 97.50 207 GLN A CA 1
ATOM 1677 C C . GLN A 1 207 ? 13.526 4.238 -25.261 1.00 97.50 207 GLN A C 1
ATOM 1679 O O . GLN A 1 207 ? 14.357 3.510 -25.810 1.00 97.50 207 GLN A O 1
ATOM 1684 N N . ALA A 1 208 ? 13.654 5.567 -25.237 1.00 97.69 208 ALA A N 1
ATOM 1685 C CA . ALA A 1 208 ? 14.815 6.267 -25.776 1.00 97.69 208 ALA A CA 1
ATOM 1686 C C . ALA A 1 208 ? 16.101 5.848 -25.046 1.00 97.69 208 ALA A C 1
ATOM 1688 O O . ALA A 1 208 ? 17.072 5.471 -25.705 1.00 97.69 208 ALA A O 1
ATOM 1689 N N . ASP A 1 209 ? 16.074 5.795 -23.711 1.00 97.69 209 ASP A N 1
ATOM 1690 C CA . ASP A 1 209 ? 17.196 5.314 -22.896 1.00 97.69 209 ASP A CA 1
ATOM 1691 C C . ASP A 1 209 ? 17.556 3.857 -23.222 1.00 97.69 209 ASP A C 1
ATOM 1693 O O . ASP A 1 209 ? 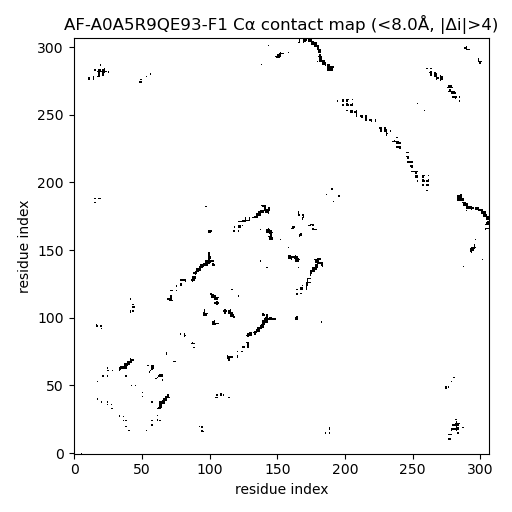18.731 3.524 -23.414 1.00 97.69 209 ASP A O 1
ATOM 1697 N N . ALA A 1 210 ? 16.557 2.976 -23.347 1.00 96.62 210 ALA A N 1
ATOM 1698 C CA . ALA A 1 210 ? 16.775 1.575 -23.706 1.00 96.62 210 ALA A CA 1
ATOM 1699 C C . ALA A 1 210 ? 17.416 1.427 -25.099 1.00 96.62 210 ALA A C 1
ATOM 1701 O O . ALA A 1 210 ? 18.354 0.641 -25.284 1.00 96.62 210 ALA A O 1
ATOM 1702 N N . ASN A 1 211 ? 16.951 2.209 -26.076 1.00 97.69 211 ASN A N 1
ATOM 1703 C CA . ASN A 1 211 ? 17.494 2.220 -27.432 1.00 97.69 211 ASN A CA 1
ATOM 1704 C C . ASN A 1 211 ? 18.931 2.758 -27.461 1.00 97.69 211 ASN A C 1
ATOM 1706 O O . ASN A 1 211 ? 19.803 2.123 -28.060 1.00 97.69 211 ASN A O 1
ATOM 1710 N N . ALA A 1 212 ? 19.202 3.869 -26.771 1.00 97.62 212 ALA A N 1
ATOM 1711 C CA . ALA A 1 212 ? 20.539 4.445 -26.665 1.00 97.62 212 ALA A CA 1
ATOM 1712 C C . ALA A 1 212 ? 21.521 3.451 -26.023 1.00 97.62 212 ALA A C 1
ATOM 1714 O O . ALA A 1 212 ? 22.614 3.223 -26.547 1.00 97.62 212 ALA A O 1
ATOM 1715 N N . MET A 1 213 ? 21.108 2.766 -24.951 1.00 97.25 213 MET A N 1
ATOM 1716 C CA . MET A 1 213 ? 21.915 1.721 -24.315 1.00 97.25 213 MET A CA 1
ATOM 1717 C C . MET A 1 213 ? 22.173 0.524 -25.236 1.00 97.25 213 MET A C 1
ATOM 1719 O O . MET A 1 213 ? 23.271 -0.038 -25.223 1.00 97.25 213 MET A O 1
ATOM 1723 N N . LYS A 1 214 ? 21.198 0.123 -26.060 1.00 97.19 214 LYS A N 1
ATOM 1724 C CA . L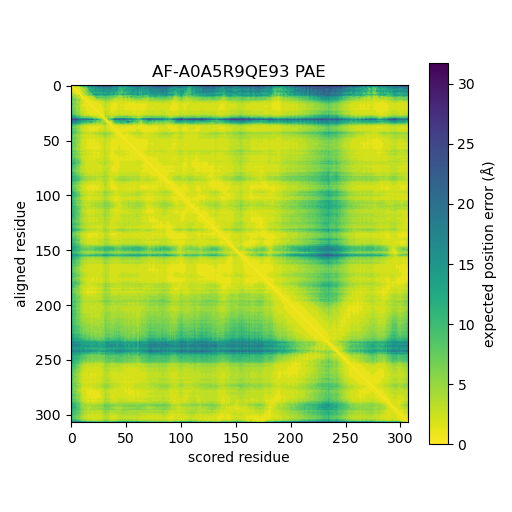YS A 1 214 ? 21.372 -0.953 -27.050 1.00 97.19 214 LYS A CA 1
ATOM 1725 C C . LYS A 1 214 ? 22.402 -0.574 -28.117 1.00 97.19 214 LYS A C 1
ATOM 1727 O O . LYS A 1 214 ? 23.241 -1.406 -28.467 1.00 97.19 214 LYS A O 1
ATOM 1732 N N . VAL A 1 215 ? 22.361 0.664 -28.612 1.00 97.25 215 VAL A N 1
ATOM 1733 C CA . VAL A 1 215 ? 23.352 1.196 -29.563 1.00 97.25 215 VAL A CA 1
ATOM 1734 C C . VAL A 1 215 ? 24.739 1.233 -28.921 1.00 97.25 215 VAL A C 1
ATOM 1736 O O . VAL A 1 215 ? 25.681 0.674 -29.484 1.00 97.25 215 VAL A O 1
ATOM 1739 N N . TYR A 1 216 ? 24.843 1.778 -27.709 1.00 97.31 216 TYR A N 1
ATOM 1740 C CA . TYR A 1 216 ? 26.089 1.829 -26.947 1.00 97.31 216 TYR A CA 1
ATOM 1741 C C . TYR A 1 216 ? 26.723 0.444 -26.755 1.00 97.31 216 TYR A C 1
ATOM 1743 O O . TYR A 1 216 ? 27.901 0.258 -27.051 1.00 97.31 216 TYR A O 1
ATOM 1751 N N . ARG A 1 217 ? 25.945 -0.568 -26.343 1.00 97.25 217 ARG A N 1
ATOM 1752 C CA . ARG A 1 217 ? 26.448 -1.946 -26.163 1.00 97.25 217 ARG A CA 1
ATOM 1753 C C . ARG A 1 217 ? 27.009 -2.542 -27.458 1.00 97.25 217 ARG A C 1
ATOM 1755 O O . ARG A 1 217 ? 28.024 -3.237 -27.421 1.00 97.25 217 ARG A O 1
ATOM 1762 N N . ARG A 1 218 ? 26.381 -2.262 -28.606 1.00 97.31 218 ARG A N 1
ATOM 1763 C CA . ARG A 1 218 ? 26.876 -2.706 -29.923 1.00 97.31 218 ARG A CA 1
ATOM 1764 C C . ARG A 1 218 ? 28.194 -2.024 -30.285 1.00 97.31 218 ARG A C 1
ATOM 1766 O O . ARG A 1 218 ? 29.131 -2.706 -30.695 1.00 97.31 218 ARG A O 1
ATOM 1773 N N . GLN A 1 219 ? 28.273 -0.707 -30.094 1.00 97.06 219 GLN A N 1
ATOM 1774 C CA . GLN A 1 219 ? 29.496 0.065 -30.330 1.00 97.06 219 GLN A CA 1
ATOM 1775 C C . GLN A 1 219 ? 30.636 -0.417 -29.430 1.00 97.06 219 GLN A C 1
ATOM 1777 O O . GLN A 1 219 ? 31.731 -0.671 -29.923 1.00 97.06 219 GLN A O 1
ATOM 1782 N N . LEU A 1 220 ? 30.367 -0.624 -28.137 1.00 97.19 220 LEU A N 1
ATOM 1783 C CA . LEU A 1 220 ? 31.350 -1.110 -27.172 1.00 97.19 220 LEU A CA 1
ATOM 1784 C C . LEU A 1 220 ? 31.884 -2.495 -27.552 1.00 97.19 220 LEU A C 1
ATOM 1786 O O . LEU A 1 220 ? 33.093 -2.700 -27.552 1.00 97.19 220 LEU A O 1
ATOM 1790 N N . SER A 1 221 ? 31.007 -3.427 -27.937 1.00 97.31 221 SER A N 1
ATOM 1791 C CA . SER A 1 221 ? 31.426 -4.761 -28.380 1.00 97.31 221 SER A CA 1
ATOM 1792 C C . SER A 1 221 ? 32.296 -4.703 -29.643 1.00 97.31 221 SER A C 1
ATOM 1794 O O . SER A 1 221 ? 33.331 -5.365 -29.712 1.00 97.31 221 SER A O 1
ATOM 1796 N N . SER A 1 222 ? 31.919 -3.884 -30.631 1.00 96.62 222 SER A N 1
ATOM 1797 C CA . SER A 1 222 ? 32.721 -3.681 -31.847 1.00 96.62 222 SER A CA 1
ATOM 1798 C C . SER A 1 222 ? 34.089 -3.061 -31.540 1.00 96.62 222 SER A C 1
ATOM 1800 O O . SER A 1 222 ? 35.109 -3.530 -32.048 1.00 96.62 222 SER A O 1
ATOM 1802 N N . TYR A 1 223 ? 34.125 -2.043 -30.676 1.00 96.50 223 TYR A N 1
ATOM 1803 C CA . TYR A 1 223 ? 35.357 -1.415 -30.203 1.00 96.50 223 TYR A CA 1
ATOM 1804 C C . TYR A 1 223 ? 36.267 -2.428 -29.496 1.00 96.50 223 TYR A C 1
ATOM 1806 O O . TYR A 1 223 ? 37.434 -2.554 -29.851 1.00 96.50 223 TYR A O 1
ATOM 1814 N N . GLN A 1 224 ? 35.730 -3.220 -28.560 1.00 96.19 224 GLN A N 1
ATOM 1815 C CA . GLN A 1 224 ? 36.490 -4.241 -27.830 1.00 96.19 224 GLN A CA 1
ATOM 1816 C C . GLN A 1 224 ? 37.085 -5.306 -28.760 1.00 96.19 224 GLN A C 1
ATOM 1818 O O . GLN A 1 224 ? 38.244 -5.679 -28.588 1.00 96.19 224 GLN A O 1
ATOM 1823 N N . LYS A 1 225 ? 36.332 -5.756 -29.774 1.00 96.06 225 LYS A N 1
ATOM 1824 C CA . LYS A 1 225 ? 36.836 -6.701 -30.786 1.00 96.06 225 LYS A CA 1
ATOM 1825 C C . LYS A 1 225 ? 38.015 -6.122 -31.569 1.00 96.06 225 LYS A C 1
ATOM 1827 O O . LYS A 1 225 ? 39.036 -6.790 -31.710 1.00 96.06 225 LYS A O 1
ATOM 1832 N N . ARG A 1 226 ? 37.898 -4.877 -32.042 1.00 95.38 226 ARG A N 1
ATOM 1833 C CA . ARG A 1 226 ? 38.983 -4.194 -32.767 1.00 95.38 226 ARG A CA 1
ATOM 1834 C C . ARG A 1 226 ? 40.199 -3.946 -31.880 1.00 95.38 226 ARG A C 1
ATOM 1836 O O . ARG A 1 226 ? 41.319 -4.192 -32.309 1.00 95.38 226 ARG A O 1
ATOM 1843 N N . LEU A 1 227 ? 39.983 -3.523 -30.636 1.00 95.69 227 LEU A N 1
ATOM 1844 C CA . LEU A 1 227 ? 41.049 -3.283 -29.666 1.00 95.69 227 LEU A CA 1
ATOM 1845 C C . LEU A 1 227 ? 41.837 -4.566 -29.375 1.00 95.69 227 LEU A C 1
ATOM 1847 O O . LEU A 1 227 ? 43.064 -4.535 -29.356 1.00 95.69 227 LEU A O 1
ATOM 1851 N N . ALA A 1 228 ? 41.147 -5.695 -29.191 1.00 94.81 228 ALA A N 1
ATOM 1852 C CA . ALA A 1 228 ? 41.788 -6.992 -28.987 1.00 94.81 228 ALA A CA 1
ATOM 1853 C C . ALA A 1 228 ? 42.639 -7.407 -30.198 1.00 94.81 228 ALA A C 1
ATOM 1855 O O . ALA A 1 228 ? 43.806 -7.753 -30.026 1.00 94.81 228 ALA A O 1
ATOM 1856 N N . ALA A 1 229 ? 42.094 -7.294 -31.415 1.00 94.38 229 ALA A N 1
ATOM 1857 C CA . ALA A 1 229 ? 42.828 -7.595 -32.644 1.00 94.38 229 ALA A CA 1
ATOM 1858 C C . ALA A 1 229 ? 44.067 -6.694 -32.815 1.00 94.38 229 ALA A C 1
ATOM 1860 O O . ALA A 1 229 ? 45.147 -7.181 -33.139 1.00 94.38 229 ALA A O 1
ATOM 1861 N N . HIS A 1 230 ? 43.947 -5.394 -32.524 1.00 93.62 230 HIS A N 1
ATOM 1862 C CA . HIS A 1 230 ? 45.068 -4.454 -32.590 1.00 93.62 230 HIS A CA 1
ATOM 1863 C C . HIS A 1 230 ? 46.168 -4.782 -31.573 1.00 93.62 230 HIS A C 1
ATOM 1865 O O . HIS A 1 230 ? 47.350 -4.767 -31.911 1.00 93.62 230 HIS A O 1
ATOM 1871 N N . ARG A 1 231 ? 45.802 -5.120 -30.332 1.00 95.19 231 ARG A N 1
ATOM 1872 C CA . ARG A 1 231 ? 46.759 -5.520 -29.286 1.00 95.19 231 ARG A CA 1
ATOM 1873 C C . ARG A 1 231 ? 47.509 -6.800 -29.647 1.00 95.19 231 ARG A C 1
ATOM 1875 O O . ARG A 1 231 ? 48.704 -6.887 -29.390 1.00 95.19 231 ARG A O 1
ATOM 1882 N N . GLN A 1 232 ? 46.825 -7.755 -30.280 1.00 93.50 232 GLN A N 1
ATOM 1883 C CA . GLN A 1 232 ? 47.448 -8.977 -30.793 1.00 93.50 232 GLN A CA 1
ATOM 1884 C C . GLN A 1 232 ? 48.424 -8.669 -31.933 1.00 93.50 232 GLN A C 1
ATOM 1886 O O . GLN A 1 232 ? 49.577 -9.080 -31.872 1.00 93.50 232 GLN A O 1
ATOM 1891 N N . ALA A 1 233 ? 47.993 -7.896 -32.934 1.00 93.38 233 ALA A N 1
ATOM 1892 C CA . ALA A 1 233 ? 48.827 -7.544 -34.083 1.00 93.38 233 ALA A CA 1
ATOM 1893 C C . ALA A 1 233 ? 50.053 -6.692 -33.706 1.00 93.38 233 ALA A C 1
ATOM 1895 O O . ALA A 1 233 ? 51.111 -6.833 -34.308 1.00 93.38 233 ALA A O 1
ATOM 1896 N N . SER A 1 234 ? 49.924 -5.821 -32.701 1.00 91.94 234 SER A N 1
ATOM 1897 C CA . SER A 1 234 ? 51.018 -4.968 -32.208 1.00 91.94 234 SER A CA 1
ATOM 1898 C C . SER A 1 234 ? 51.893 -5.628 -31.137 1.00 91.94 234 SER A C 1
ATOM 1900 O O . SER A 1 234 ? 52.845 -5.003 -30.674 1.00 91.94 234 SER A O 1
ATOM 1902 N N . ASN A 1 235 ? 51.568 -6.859 -30.715 1.00 92.00 235 ASN A N 1
ATOM 1903 C CA . ASN A 1 235 ? 52.181 -7.549 -29.575 1.00 92.00 235 ASN A CA 1
ATOM 1904 C C . ASN A 1 235 ? 52.293 -6.661 -28.314 1.00 92.00 235 ASN A C 1
ATOM 1906 O O . ASN A 1 235 ? 53.257 -6.738 -27.554 1.00 92.00 235 ASN A O 1
ATOM 1910 N N . ASN A 1 236 ? 51.312 -5.776 -28.109 1.00 91.25 236 ASN A N 1
ATOM 1911 C CA . ASN A 1 236 ? 51.289 -4.825 -27.007 1.00 91.25 236 ASN A CA 1
ATOM 1912 C C . ASN A 1 236 ? 49.925 -4.891 -26.294 1.00 91.25 236 ASN A C 1
ATOM 1914 O O . ASN A 1 236 ? 48.931 -4.368 -26.807 1.00 91.25 236 ASN A O 1
ATOM 1918 N N . PRO A 1 237 ? 49.851 -5.483 -25.089 1.00 87.81 237 PRO A N 1
ATOM 1919 C CA . PRO A 1 237 ? 48.588 -5.716 -24.388 1.00 87.81 237 PRO A CA 1
ATOM 1920 C C . PRO A 1 237 ? 47.916 -4.432 -23.880 1.00 87.81 237 PRO A C 1
ATOM 1922 O O . PRO A 1 237 ? 46.720 -4.445 -23.582 1.00 87.81 237 PRO A O 1
ATOM 1925 N N . ILE A 1 238 ? 48.654 -3.321 -23.799 1.00 89.69 238 ILE A N 1
ATOM 1926 C CA . ILE A 1 238 ? 48.143 -2.025 -23.335 1.00 89.69 238 ILE A CA 1
ATOM 1927 C C . ILE A 1 238 ? 47.912 -1.032 -24.479 1.00 89.69 238 ILE A C 1
ATOM 1929 O O . ILE A 1 238 ? 47.471 0.087 -24.223 1.00 89.69 238 ILE A O 1
ATOM 1933 N N . ALA A 1 239 ? 48.140 -1.430 -25.737 1.00 88.56 239 ALA A N 1
ATOM 1934 C CA . ALA A 1 239 ? 47.900 -0.563 -26.885 1.00 88.56 239 ALA A CA 1
ATOM 1935 C C . ALA A 1 239 ? 46.434 -0.099 -26.940 1.00 88.56 239 ALA A C 1
ATOM 1937 O O . ALA A 1 239 ? 45.505 -0.886 -26.719 1.00 88.56 239 ALA A O 1
ATOM 1938 N N . ALA A 1 240 ? 46.236 1.184 -27.239 1.00 90.06 240 ALA A N 1
ATOM 1939 C CA . ALA A 1 240 ? 44.942 1.762 -27.580 1.00 90.06 240 ALA A CA 1
ATOM 1940 C C . ALA A 1 240 ? 44.741 1.736 -29.102 1.00 90.06 240 ALA A C 1
ATOM 1942 O O . ALA A 1 240 ? 45.711 1.627 -29.855 1.00 90.06 240 ALA A O 1
ATOM 1943 N N . LEU A 1 241 ? 43.490 1.831 -29.557 1.00 90.75 241 LEU A N 1
ATOM 1944 C CA . LEU A 1 241 ? 43.215 2.006 -30.980 1.00 90.75 241 LEU A CA 1
ATOM 1945 C C . LEU A 1 241 ? 43.643 3.420 -31.416 1.00 90.75 241 LEU A C 1
ATOM 1947 O O . LEU A 1 241 ? 43.272 4.391 -30.751 1.00 90.75 241 LEU A O 1
ATOM 1951 N N . PRO A 1 242 ? 44.401 3.567 -32.516 1.00 88.75 242 PRO A N 1
ATOM 1952 C CA . PRO A 1 242 ? 44.752 4.878 -33.048 1.00 88.75 242 PRO A CA 1
ATOM 1953 C C . PRO A 1 242 ? 43.496 5.662 -33.445 1.00 88.75 242 PRO A C 1
ATOM 1955 O O . PRO A 1 242 ? 42.626 5.130 -34.131 1.00 88.75 242 PRO A O 1
ATOM 1958 N N . ASN A 1 243 ? 43.418 6.933 -33.046 1.00 87.44 243 ASN A N 1
ATOM 1959 C CA . ASN A 1 243 ? 42.338 7.867 -33.403 1.00 87.44 243 ASN A CA 1
ATOM 1960 C C . ASN A 1 243 ? 40.917 7.437 -32.995 1.00 87.44 243 ASN A C 1
ATOM 1962 O O . ASN A 1 243 ? 39.938 8.002 -33.480 1.00 87.44 243 ASN A O 1
ATOM 1966 N N . GLU A 1 244 ? 40.780 6.474 -32.086 1.00 91.62 244 GLU A N 1
ATOM 1967 C CA . GLU A 1 244 ? 39.485 6.017 -31.600 1.00 91.62 244 GLU A CA 1
ATOM 1968 C C . GLU A 1 244 ? 39.460 5.987 -30.074 1.00 91.62 244 GLU A C 1
ATOM 1970 O O . GLU A 1 244 ? 40.379 5.498 -29.421 1.00 91.62 244 GLU A O 1
ATOM 1975 N N . SER A 1 245 ? 38.375 6.496 -29.493 1.00 90.19 245 SER A N 1
ATOM 1976 C CA . SER A 1 245 ? 38.140 6.430 -28.052 1.00 90.19 245 SER A CA 1
ATOM 1977 C C . SER A 1 245 ? 37.090 5.374 -27.729 1.00 90.19 245 SER A C 1
ATOM 1979 O O . SER A 1 245 ? 36.204 5.091 -28.537 1.00 90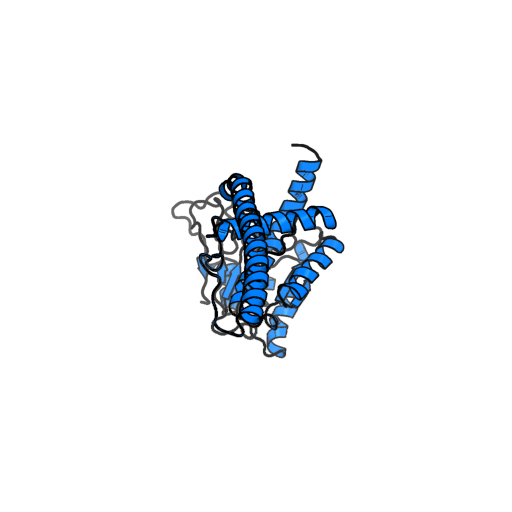.19 245 SER A O 1
ATOM 1981 N N . SER A 1 246 ? 37.177 4.796 -26.528 1.00 91.50 246 SER A N 1
ATOM 1982 C CA . SER A 1 246 ? 36.139 3.888 -26.045 1.00 91.50 246 SER A CA 1
ATOM 1983 C C . SER A 1 246 ? 34.780 4.593 -26.082 1.00 91.50 246 SER A C 1
ATOM 1985 O O . SER A 1 246 ? 34.673 5.712 -25.564 1.00 91.50 246 SER A O 1
ATOM 1987 N N . PRO A 1 247 ? 33.729 3.943 -26.616 1.00 94.81 247 PRO A N 1
ATOM 1988 C CA . PRO A 1 247 ? 32.376 4.469 -26.550 1.00 94.81 247 PRO A CA 1
ATOM 1989 C C . PRO A 1 247 ? 32.017 4.871 -25.118 1.00 94.81 247 PRO A C 1
ATOM 1991 O O . PRO A 1 247 ? 32.365 4.171 -24.157 1.00 94.81 247 PRO A O 1
ATOM 1994 N N . ARG A 1 248 ? 31.301 5.989 -24.976 1.00 95.38 248 ARG A N 1
ATOM 1995 C CA . ARG A 1 248 ? 30.816 6.491 -23.686 1.00 95.38 248 ARG A CA 1
ATOM 1996 C C . ARG A 1 248 ? 29.366 6.060 -23.461 1.00 95.38 248 ARG A C 1
ATOM 1998 O O . ARG A 1 248 ? 28.591 6.093 -24.419 1.00 95.38 248 ARG A O 1
ATOM 2005 N N . PRO A 1 249 ? 28.983 5.671 -22.232 1.00 94.31 249 PRO A N 1
ATOM 2006 C CA . PRO A 1 249 ? 27.588 5.404 -21.914 1.00 94.31 249 PRO A CA 1
ATOM 2007 C C . PRO A 1 249 ? 26.711 6.627 -22.226 1.00 94.31 249 PRO A C 1
ATOM 2009 O O . PRO A 1 249 ? 27.130 7.753 -21.943 1.00 94.31 249 PRO A O 1
ATOM 2012 N N . PRO A 1 250 ? 25.508 6.434 -22.790 1.00 95.44 250 PRO A N 1
ATOM 2013 C CA . PRO A 1 250 ? 24.582 7.528 -23.030 1.00 95.44 250 PRO A CA 1
ATOM 2014 C C . PRO A 1 250 ? 24.078 8.105 -21.705 1.00 95.44 250 PRO A C 1
ATOM 2016 O O . PRO A 1 250 ? 23.904 7.386 -20.717 1.00 95.44 250 PRO A O 1
ATOM 2019 N N . GLN A 1 251 ? 23.806 9.408 -21.702 1.00 95.12 251 GLN A N 1
ATOM 2020 C CA . GLN A 1 251 ? 23.131 10.063 -20.590 1.00 95.12 251 GLN A CA 1
ATOM 2021 C C . GLN A 1 251 ? 21.651 9.671 -20.592 1.00 95.12 251 GLN A C 1
ATOM 2023 O O . GLN A 1 251 ? 20.994 9.743 -21.630 1.00 95.12 251 GLN A O 1
ATOM 2028 N N . LYS A 1 252 ? 21.138 9.259 -19.429 1.00 94.69 252 LYS A N 1
ATOM 2029 C CA . LYS A 1 252 ? 19.720 8.925 -19.269 1.00 94.69 252 LYS A CA 1
ATOM 2030 C C . LYS A 1 252 ? 18.862 10.182 -19.321 1.00 94.69 252 LYS A C 1
ATOM 2032 O O . LYS A 1 252 ? 19.182 11.165 -18.652 1.00 94.69 252 LYS A O 1
ATOM 2037 N N . VAL A 1 253 ? 17.764 10.118 -20.065 1.00 96.69 253 VAL A N 1
ATOM 2038 C CA . VAL A 1 253 ? 16.745 11.172 -20.117 1.00 96.69 253 VAL A CA 1
ATOM 2039 C C . VAL A 1 253 ? 15.517 10.847 -19.268 1.00 96.69 253 VAL A C 1
ATOM 2041 O O . VAL A 1 253 ? 14.791 11.767 -18.900 1.00 96.69 253 VAL A O 1
ATOM 2044 N N . ALA A 1 254 ? 15.262 9.574 -18.947 1.00 96.94 254 ALA A N 1
ATOM 2045 C CA . ALA A 1 254 ? 14.155 9.185 -18.079 1.00 96.94 254 ALA A CA 1
ATOM 2046 C C . ALA A 1 254 ? 14.514 9.377 -16.600 1.00 96.94 254 ALA A C 1
ATOM 2048 O O . ALA A 1 254 ? 15.555 8.901 -16.131 1.00 96.94 254 ALA A O 1
ATOM 2049 N N . SER A 1 255 ? 13.617 10.015 -15.848 1.00 97.06 255 SER A N 1
ATOM 2050 C CA . SER A 1 255 ? 13.743 10.124 -14.394 1.00 97.06 255 SER A CA 1
ATOM 2051 C C . SER A 1 255 ? 13.463 8.781 -13.698 1.00 97.06 255 SER A C 1
ATOM 2053 O O . SER A 1 255 ? 12.994 7.816 -14.310 1.00 97.06 255 SER A O 1
ATOM 2055 N N . ALA A 1 256 ? 13.741 8.704 -12.393 1.00 95.19 256 ALA A N 1
ATOM 2056 C CA . ALA A 1 256 ? 13.337 7.552 -11.584 1.00 95.19 256 ALA A CA 1
ATOM 2057 C C . ALA A 1 256 ? 11.804 7.405 -11.538 1.00 95.19 256 ALA A C 1
ATOM 2059 O O . ALA A 1 256 ? 11.293 6.290 -11.635 1.00 95.19 256 ALA A O 1
ATOM 2060 N N . ASP A 1 257 ? 11.082 8.526 -11.476 1.00 94.75 257 ASP A N 1
ATOM 2061 C CA . ASP A 1 257 ? 9.618 8.545 -11.485 1.00 94.75 257 ASP A CA 1
ATOM 2062 C C . ASP A 1 257 ? 9.052 8.069 -12.827 1.00 94.75 257 ASP A C 1
ATOM 2064 O O . ASP A 1 257 ? 8.088 7.308 -12.843 1.00 94.75 257 ASP A O 1
ATOM 2068 N N . ASP A 1 258 ? 9.685 8.426 -13.952 1.00 97.25 258 ASP A N 1
ATOM 2069 C CA . ASP A 1 258 ? 9.300 7.912 -15.272 1.00 97.25 258 ASP A CA 1
ATOM 2070 C C . ASP A 1 258 ? 9.419 6.389 -15.327 1.00 97.25 258 ASP A C 1
ATOM 2072 O O . ASP A 1 258 ? 8.515 5.698 -15.800 1.00 97.25 258 ASP A O 1
ATOM 2076 N N . GLN A 1 259 ? 10.539 5.856 -14.831 1.00 96.94 259 GLN A N 1
ATOM 2077 C CA . GLN A 1 259 ? 10.780 4.415 -14.795 1.00 96.94 259 GLN A CA 1
ATOM 2078 C C . GLN A 1 259 ? 9.755 3.712 -13.904 1.00 96.94 259 GLN A C 1
ATOM 2080 O O . GLN A 1 259 ? 9.168 2.719 -14.333 1.00 96.94 259 GLN A O 1
ATOM 2085 N N . ALA A 1 260 ? 9.494 4.248 -12.709 1.00 96.19 260 ALA A N 1
ATOM 2086 C CA . ALA A 1 260 ? 8.509 3.697 -11.787 1.00 96.19 260 ALA A CA 1
ATOM 2087 C C . ALA A 1 260 ? 7.099 3.712 -12.395 1.00 96.19 260 ALA A C 1
ATOM 2089 O O . ALA A 1 260 ? 6.406 2.696 -12.381 1.00 96.19 260 ALA A O 1
ATOM 2090 N N . LEU A 1 261 ? 6.685 4.830 -12.995 1.00 96.81 261 LEU A N 1
ATOM 2091 C CA . LEU A 1 261 ? 5.371 4.974 -13.619 1.00 96.81 261 LEU A CA 1
ATOM 2092 C C . LEU A 1 261 ? 5.168 3.971 -14.766 1.00 96.81 261 LEU A C 1
ATOM 2094 O O . LEU A 1 261 ? 4.103 3.359 -14.878 1.00 96.81 261 LEU A O 1
ATOM 2098 N N . VAL A 1 262 ? 6.197 3.764 -15.595 1.00 97.81 262 VAL A N 1
ATOM 2099 C CA . VAL A 1 262 ? 6.170 2.772 -16.679 1.00 97.81 262 VAL A CA 1
ATOM 2100 C C . VAL A 1 262 ? 6.131 1.342 -16.133 1.00 97.81 262 VAL A C 1
ATOM 2102 O O . VAL A 1 262 ? 5.360 0.534 -16.647 1.00 97.81 262 VAL A O 1
ATOM 2105 N N . GLN A 1 263 ? 6.904 1.024 -15.089 1.00 97.06 263 GLN A N 1
ATOM 2106 C CA . GLN A 1 263 ? 6.895 -0.297 -14.440 1.00 97.06 263 GLN A CA 1
ATOM 2107 C C . GLN A 1 263 ? 5.512 -0.642 -13.879 1.00 97.06 263 GLN A C 1
ATOM 2109 O O . GLN A 1 263 ? 4.954 -1.678 -14.233 1.00 97.06 263 GLN A O 1
ATOM 2114 N N . HIS A 1 264 ? 4.926 0.270 -13.102 1.00 97.88 264 HIS A N 1
ATOM 2115 C CA . HIS A 1 264 ? 3.563 0.172 -12.582 1.00 97.88 264 HIS A CA 1
ATOM 2116 C C . HIS A 1 264 ? 2.536 -0.060 -13.707 1.00 97.88 264 HIS A C 1
ATOM 2118 O O . HIS A 1 264 ? 1.701 -0.962 -13.644 1.00 97.88 264 HIS A O 1
ATOM 2124 N N . ALA A 1 265 ? 2.599 0.733 -14.784 1.00 97.06 265 ALA A N 1
ATOM 2125 C CA . ALA A 1 265 ? 1.675 0.590 -15.909 1.00 97.06 265 ALA A CA 1
ATOM 2126 C C . ALA A 1 265 ? 1.829 -0.752 -16.644 1.00 97.06 265 ALA A C 1
ATOM 2128 O O . ALA A 1 265 ? 0.830 -1.345 -17.046 1.00 97.06 265 ALA A O 1
ATOM 2129 N N . ASN A 1 266 ? 3.061 -1.229 -16.827 1.00 97.50 266 ASN A N 1
ATOM 2130 C CA . ASN A 1 266 ? 3.324 -2.504 -17.490 1.00 97.50 266 ASN A CA 1
ATOM 2131 C C . ASN A 1 266 ? 2.868 -3.686 -16.631 1.00 97.50 266 ASN A C 1
ATOM 2133 O O . ASN A 1 266 ? 2.195 -4.566 -17.156 1.00 97.50 266 ASN A O 1
ATOM 2137 N N . SER A 1 267 ? 3.156 -3.666 -15.324 1.00 97.69 267 SER A N 1
ATOM 2138 C CA . SER A 1 267 ? 2.725 -4.724 -14.409 1.00 97.69 267 SER A CA 1
ATOM 2139 C C . SER A 1 267 ? 1.203 -4.862 -14.385 1.00 97.69 267 SER A C 1
ATOM 2141 O O . SER A 1 267 ? 0.687 -5.962 -14.558 1.00 97.69 267 SER A O 1
ATOM 2143 N N . ARG A 1 268 ? 0.464 -3.750 -14.275 1.00 96.00 268 ARG A N 1
ATOM 2144 C CA . ARG A 1 268 ? -1.006 -3.801 -14.310 1.00 96.00 268 ARG A CA 1
ATOM 2145 C C . ARG A 1 268 ? -1.554 -4.326 -15.621 1.00 96.00 268 ARG A C 1
ATOM 2147 O O . ARG A 1 268 ? -2.505 -5.097 -15.607 1.00 96.00 268 ARG A O 1
ATOM 2154 N N . ASN A 1 269 ? -0.971 -3.906 -16.742 1.00 95.88 269 ASN A N 1
ATOM 2155 C CA . ASN A 1 269 ? -1.389 -4.394 -18.052 1.00 95.88 269 ASN A CA 1
ATOM 2156 C C . ASN A 1 269 ? -1.169 -5.908 -18.185 1.00 95.88 269 ASN A C 1
ATOM 2158 O O . ASN A 1 269 ? -2.017 -6.590 -18.751 1.00 95.88 269 ASN A O 1
ATOM 2162 N N . GLU A 1 270 ? -0.061 -6.429 -17.657 1.00 96.94 270 GLU A N 1
ATOM 2163 C CA . GLU A 1 270 ? 0.251 -7.860 -17.666 1.00 96.94 270 GLU A CA 1
ATOM 2164 C C . GLU A 1 270 ? -0.777 -8.673 -16.865 1.00 96.94 270 GLU A C 1
ATOM 2166 O O . GLU A 1 270 ? -1.341 -9.629 -17.396 1.00 96.94 270 GLU A O 1
ATOM 2171 N N . TYR A 1 271 ? -1.091 -8.273 -15.627 1.00 97.00 271 TYR A N 1
ATOM 2172 C CA . TYR A 1 271 ? -2.099 -8.970 -14.816 1.00 97.00 271 TYR A CA 1
ATOM 2173 C C . TYR A 1 271 ? -3.528 -8.780 -15.330 1.00 97.00 271 TYR A C 1
ATOM 2175 O O . TYR A 1 271 ? -4.340 -9.704 -15.283 1.00 97.00 271 TYR A O 1
ATOM 2183 N N . GLU A 1 272 ? -3.851 -7.613 -15.886 1.00 95.06 272 GLU A N 1
ATOM 2184 C CA . GLU A 1 272 ? -5.159 -7.394 -16.499 1.00 95.06 272 GLU A CA 1
ATOM 2185 C C . GLU A 1 272 ? -5.370 -8.327 -17.700 1.00 95.06 272 GLU A C 1
ATOM 2187 O O . GLU A 1 272 ? -6.475 -8.826 -17.895 1.00 95.06 272 GLU A O 1
ATOM 2192 N N . GLN A 1 273 ? -4.313 -8.624 -18.461 1.00 95.44 273 GLN A N 1
ATOM 2193 C CA . GLN A 1 273 ? -4.364 -9.577 -19.571 1.00 95.44 273 GLN A CA 1
ATOM 2194 C C . GLN A 1 273 ? -4.371 -11.041 -19.114 1.00 95.44 273 GLN A C 1
ATOM 2196 O O . GLN A 1 273 ? -5.055 -11.853 -19.732 1.00 95.44 273 GLN A O 1
ATOM 2201 N N . SER A 1 274 ? -3.619 -11.392 -18.066 1.00 95.12 274 SER A N 1
ATOM 2202 C CA . SER A 1 274 ? -3.432 -12.792 -17.657 1.00 95.12 274 SER A CA 1
ATOM 2203 C C . SER A 1 274 ? -4.504 -13.311 -16.699 1.00 95.12 274 SER A C 1
ATOM 2205 O O . SER A 1 274 ? -4.943 -14.449 -16.840 1.00 95.12 274 SER A O 1
ATOM 2207 N N . ILE A 1 275 ? -4.946 -12.487 -15.745 1.00 95.25 275 ILE A N 1
ATOM 2208 C CA . ILE A 1 275 ? -5.922 -12.870 -14.712 1.00 95.25 275 ILE A CA 1
ATOM 2209 C C . ILE A 1 275 ? -7.173 -11.985 -14.714 1.00 95.25 275 ILE A C 1
ATOM 2211 O O . ILE A 1 275 ? -8.095 -12.211 -13.937 1.00 95.25 275 ILE A O 1
ATOM 2215 N N . GLY A 1 276 ? -7.236 -10.961 -15.569 1.00 93.88 276 GLY A N 1
ATOM 2216 C CA . GLY A 1 276 ? -8.412 -10.100 -15.682 1.00 93.88 276 GLY A CA 1
ATOM 2217 C C . GLY A 1 276 ? -8.569 -9.080 -14.552 1.00 93.88 276 GLY A C 1
ATOM 2218 O O . GLY A 1 276 ? -9.661 -8.523 -14.422 1.00 93.88 276 GLY A O 1
ATOM 2219 N N . TYR A 1 277 ? -7.527 -8.831 -13.749 1.00 95.31 277 TYR A N 1
ATOM 2220 C CA . TYR A 1 277 ? -7.513 -7.855 -12.652 1.00 95.31 277 TYR A CA 1
ATOM 2221 C C . TYR A 1 277 ? -6.319 -6.900 -12.772 1.00 95.31 277 TYR A C 1
ATOM 2223 O O . TYR A 1 277 ? -5.225 -7.344 -13.110 1.00 95.31 277 TYR A O 1
ATOM 2231 N N . PRO A 1 278 ? -6.467 -5.610 -12.416 1.00 95.25 278 PRO A N 1
ATOM 2232 C CA . PRO A 1 278 ? -5.366 -4.647 -12.415 1.00 95.25 278 PRO A CA 1
ATOM 2233 C C . PRO A 1 278 ? -4.495 -4.782 -11.149 1.00 95.25 278 PRO A C 1
ATOM 2235 O O . PRO A 1 278 ? -4.266 -3.809 -10.424 1.00 95.25 278 PRO A O 1
ATOM 2238 N N . LEU A 1 279 ? -4.044 -6.005 -10.858 1.00 97.50 279 LEU A N 1
ATOM 2239 C CA . LEU A 1 279 ? -3.014 -6.266 -9.854 1.00 97.50 279 LEU A CA 1
ATOM 2240 C C . LEU A 1 279 ? -1.715 -5.591 -10.300 1.00 97.50 279 LEU A C 1
ATOM 2242 O O . LEU A 1 279 ? -1.334 -5.666 -11.464 1.00 97.50 279 LEU A O 1
ATOM 2246 N N . ASP A 1 280 ? -1.049 -4.907 -9.380 1.00 97.62 280 ASP A N 1
ATOM 2247 C CA . ASP A 1 280 ? 0.230 -4.256 -9.631 1.00 97.62 280 ASP A CA 1
ATOM 2248 C C . ASP A 1 280 ? 1.289 -4.920 -8.749 1.00 97.62 280 ASP A C 1
ATOM 2250 O O . ASP A 1 280 ? 1.229 -4.820 -7.523 1.00 97.62 280 ASP A O 1
ATOM 2254 N N . ALA A 1 281 ? 2.267 -5.602 -9.350 1.00 97.81 281 ALA A N 1
ATOM 2255 C CA . ALA A 1 281 ? 3.348 -6.238 -8.597 1.00 97.81 281 ALA A CA 1
ATOM 2256 C C . ALA A 1 281 ? 4.303 -5.224 -7.958 1.00 97.81 281 ALA A C 1
ATOM 2258 O O . ALA A 1 281 ? 5.118 -5.615 -7.129 1.00 97.81 281 ALA A O 1
ATOM 2259 N N . GLU A 1 282 ? 4.216 -3.942 -8.321 1.00 97.12 282 GLU A N 1
ATOM 2260 C CA . GLU A 1 282 ? 4.878 -2.842 -7.619 1.00 97.12 282 GLU A CA 1
ATOM 2261 C C . GLU A 1 282 ? 3.985 -2.228 -6.518 1.00 97.12 282 GLU A C 1
ATOM 2263 O O . GLU A 1 282 ? 4.426 -1.363 -5.755 1.00 97.12 282 GLU A O 1
ATOM 2268 N N . GLY A 1 283 ? 2.724 -2.658 -6.430 1.00 97.88 283 GLY A N 1
ATOM 2269 C CA . GLY A 1 283 ? 1.695 -2.117 -5.552 1.00 97.88 283 GLY A CA 1
ATOM 2270 C C . GLY A 1 283 ? 1.116 -0.790 -6.041 1.00 97.88 283 GLY A C 1
ATOM 2271 O O . GLY A 1 283 ? 1.237 -0.402 -7.198 1.00 97.88 283 GLY A O 1
ATOM 2272 N N . ALA A 1 284 ? 0.463 -0.065 -5.142 1.00 98.00 284 ALA A N 1
ATOM 2273 C CA . ALA A 1 284 ? -0.088 1.251 -5.413 1.00 98.00 284 ALA A CA 1
ATOM 2274 C C . ALA A 1 284 ? 1.000 2.275 -5.790 1.00 98.00 284 ALA A C 1
ATOM 2276 O O . ALA A 1 284 ? 2.095 2.309 -5.216 1.00 98.00 284 ALA A O 1
ATOM 2277 N N . VAL A 1 285 ? 0.655 3.162 -6.725 1.00 96.94 285 VAL A N 1
ATOM 2278 C CA . VAL A 1 285 ? 1.507 4.269 -7.182 1.00 96.94 285 VAL A CA 1
ATOM 2279 C C . VAL A 1 285 ? 1.608 5.340 -6.094 1.00 96.94 285 VAL A C 1
ATOM 2281 O O . VAL A 1 285 ? 2.704 5.773 -5.734 1.00 96.94 285 VAL A O 1
ATOM 2284 N N . ARG A 1 286 ? 0.467 5.747 -5.524 1.00 96.19 286 ARG A N 1
ATOM 2285 C CA . ARG A 1 286 ? 0.383 6.777 -4.479 1.00 96.19 286 ARG A CA 1
ATOM 2286 C C . ARG A 1 286 ? -0.197 6.197 -3.179 1.00 96.19 286 ARG A C 1
ATOM 2288 O O . ARG A 1 286 ? -0.999 5.262 -3.238 1.00 96.19 286 ARG A O 1
ATOM 2295 N N . PRO A 1 287 ? 0.227 6.708 -2.007 1.00 96.69 287 PRO A N 1
ATOM 2296 C CA . PRO A 1 287 ? -0.308 6.264 -0.721 1.00 96.69 287 PRO A CA 1
ATOM 2297 C C . PRO A 1 287 ? -1.781 6.656 -0.551 1.00 96.69 287 PRO A C 1
ATOM 2299 O O . PRO A 1 287 ? -2.292 7.527 -1.255 1.00 96.69 287 PRO A O 1
ATOM 2302 N N . VAL A 1 288 ? -2.436 6.041 0.433 1.00 97.25 288 VAL A N 1
ATOM 2303 C CA . VAL A 1 288 ? -3.757 6.468 0.909 1.00 97.25 288 VAL A CA 1
ATOM 2304 C C . VAL A 1 288 ? -3.667 7.891 1.460 1.00 97.25 288 VAL A C 1
ATOM 2306 O O . VAL A 1 288 ? -2.719 8.231 2.171 1.00 97.25 288 VAL A O 1
ATOM 2309 N N . ARG A 1 289 ? -4.668 8.716 1.158 1.00 96.12 289 ARG A N 1
ATOM 2310 C CA . ARG A 1 289 ? -4.770 10.100 1.639 1.00 96.12 289 ARG A CA 1
ATOM 2311 C C . ARG A 1 289 ? -6.045 10.306 2.450 1.00 96.12 289 ARG A C 1
ATOM 2313 O O . ARG A 1 289 ? -6.994 9.531 2.331 1.00 96.12 289 ARG A O 1
ATOM 2320 N N . ALA A 1 290 ? -6.085 11.374 3.240 1.00 95.31 290 ALA A N 1
ATOM 2321 C CA . ALA A 1 290 ? -7.345 11.824 3.811 1.00 95.31 290 ALA A CA 1
ATOM 2322 C C . ALA A 1 290 ? -8.290 12.246 2.674 1.00 95.31 290 ALA A C 1
ATOM 2324 O O . ALA A 1 290 ? -7.883 12.920 1.722 1.00 95.31 290 ALA A O 1
ATOM 2325 N N . GLY A 1 291 ? -9.537 11.803 2.764 1.00 92.62 291 GLY A N 1
ATOM 2326 C CA . GLY A 1 291 ? -10.636 12.291 1.950 1.00 92.62 291 GLY A CA 1
ATOM 2327 C C . GLY A 1 291 ? -11.161 13.628 2.461 1.00 92.62 291 GLY A C 1
ATOM 2328 O O . GLY A 1 291 ? -10.665 14.201 3.437 1.00 92.62 291 GLY A O 1
ATOM 2329 N N . ASP A 1 292 ? -12.200 14.114 1.795 1.00 92.25 292 ASP A N 1
ATOM 2330 C CA . ASP A 1 292 ? -12.712 15.460 2.041 1.00 92.25 292 ASP A CA 1
ATOM 2331 C C . ASP A 1 292 ? -13.757 15.508 3.161 1.00 92.25 292 ASP A C 1
ATOM 2333 O O . ASP A 1 292 ? -13.967 16.577 3.724 1.00 92.25 292 ASP A O 1
ATOM 2337 N N . SER A 1 293 ? -14.350 14.365 3.540 1.00 92.12 293 SER A N 1
ATOM 2338 C CA . SER A 1 293 ? -15.399 14.292 4.565 1.00 92.12 293 SER A CA 1
ATOM 2339 C C . SER A 1 293 ? -15.071 13.343 5.740 1.00 92.12 293 SER A C 1
ATOM 2341 O O . SER A 1 293 ? -14.338 12.372 5.539 1.00 92.12 293 SER A O 1
ATOM 2343 N N . PRO A 1 294 ? -15.626 13.581 6.944 1.00 94.56 294 PRO A N 1
ATOM 2344 C CA . PRO A 1 294 ? -16.274 14.834 7.310 1.00 94.56 294 PRO A CA 1
ATOM 2345 C C . PRO A 1 294 ? -15.297 16.022 7.279 1.00 94.56 294 PRO A C 1
ATOM 2347 O O . PRO A 1 294 ? -14.110 15.890 7.589 1.00 94.56 294 PRO A O 1
ATOM 2350 N N . THR A 1 295 ? -15.786 17.185 6.850 1.00 93.12 295 THR A N 1
ATOM 2351 C CA . THR A 1 295 ? -15.080 18.459 7.044 1.00 93.12 295 THR A CA 1
ATOM 2352 C C . THR A 1 295 ? -15.153 18.862 8.526 1.00 93.12 295 THR A C 1
ATOM 2354 O O . THR A 1 295 ? -15.864 18.237 9.306 1.00 93.12 295 THR A O 1
ATOM 2357 N N . GLY A 1 296 ? -14.368 19.854 8.958 1.00 92.75 296 GLY A N 1
ATOM 2358 C CA . GLY A 1 296 ? -14.295 20.259 10.376 1.00 92.75 296 GLY A CA 1
ATOM 2359 C C . GLY A 1 296 ? -13.275 19.483 11.224 1.00 92.75 296 GLY A C 1
ATOM 2360 O O . GLY A 1 296 ? -12.829 19.984 12.248 1.00 92.75 296 GLY A O 1
ATOM 2361 N N . VAL A 1 297 ? -12.792 18.326 10.755 1.00 95.50 297 VAL A N 1
ATOM 2362 C CA . VAL A 1 297 ? -11.700 17.559 11.397 1.00 95.50 297 VAL A CA 1
ATOM 2363 C C . VAL A 1 297 ? -10.416 17.565 10.550 1.00 95.50 297 VAL A C 1
ATOM 2365 O O . VAL A 1 297 ? -10.489 17.817 9.346 1.00 95.50 297 VAL A O 1
ATOM 2368 N N . PRO A 1 298 ? -9.218 17.286 11.096 1.00 95.06 298 PRO A N 1
ATOM 2369 C CA . PRO A 1 298 ? -7.961 17.345 10.342 1.00 95.06 298 PRO A CA 1
ATOM 2370 C C . PRO A 1 298 ? -7.886 16.393 9.133 1.00 95.06 298 PRO A C 1
ATOM 2372 O O . PRO A 1 298 ? -8.263 15.226 9.205 1.00 95.06 298 PRO A O 1
ATOM 2375 N N . ALA A 1 299 ? -7.315 16.871 8.021 1.00 95.75 299 ALA A N 1
ATOM 2376 C CA . ALA A 1 299 ? -7.098 16.098 6.790 1.00 95.75 299 ALA A CA 1
ATOM 2377 C C . ALA A 1 299 ? -5.759 15.328 6.793 1.00 95.75 299 ALA A C 1
ATOM 2379 O O . ALA A 1 299 ? -4.985 15.383 5.838 1.00 95.75 299 ALA A O 1
ATOM 2380 N N . ARG A 1 300 ? -5.447 14.642 7.895 1.00 96.25 300 ARG A N 1
ATOM 2381 C CA . ARG A 1 300 ? -4.201 13.880 8.080 1.00 96.25 300 ARG A CA 1
ATOM 2382 C C . ARG A 1 300 ? -4.423 12.710 9.033 1.00 96.25 300 ARG A C 1
ATOM 2384 O O . ARG A 1 300 ? -5.445 12.662 9.711 1.00 96.25 300 ARG A O 1
ATOM 2391 N N . LEU A 1 301 ? -3.461 11.792 9.094 1.00 97.31 301 LEU A N 1
ATOM 2392 C CA . LEU A 1 301 ? -3.427 10.799 10.164 1.00 97.31 301 LEU A CA 1
ATOM 2393 C C . LEU A 1 301 ? -3.229 11.517 11.504 1.00 97.31 301 LEU A C 1
ATOM 2395 O O . LEU A 1 301 ? -2.341 12.365 11.629 1.00 97.31 301 LEU A O 1
ATOM 2399 N N . LEU A 1 302 ? -4.064 11.179 12.478 1.00 98.25 302 LEU A N 1
ATOM 2400 C CA . LEU A 1 302 ? -3.925 11.582 13.871 1.00 98.25 302 LEU A CA 1
ATOM 2401 C C . LEU A 1 302 ? -3.258 10.447 14.641 1.00 98.25 302 LEU A C 1
ATOM 2403 O O . LEU A 1 302 ? -3.527 9.283 14.354 1.00 98.25 302 LEU A O 1
ATOM 2407 N N . GLU A 1 303 ? -2.374 10.795 15.571 1.00 98.50 303 GLU A N 1
ATOM 2408 C CA . GLU A 1 303 ? -1.729 9.843 16.475 1.00 98.50 303 GLU A CA 1
ATOM 2409 C C . G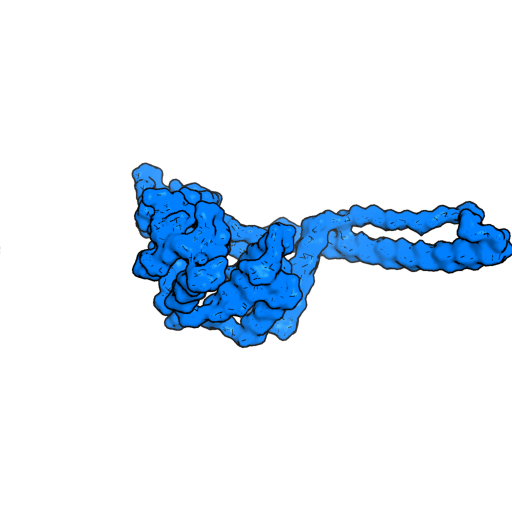LU A 1 303 ? -2.563 9.720 17.753 1.00 98.50 303 GLU A C 1
ATOM 2411 O O . GLU A 1 303 ? -2.822 10.721 18.419 1.00 98.50 303 GLU A O 1
ATOM 2416 N N . PHE A 1 304 ? -2.942 8.493 18.090 1.00 98.56 304 PHE A N 1
ATOM 2417 C CA . PHE A 1 304 ? -3.639 8.106 19.309 1.00 98.56 304 PHE A CA 1
ATOM 2418 C C . PHE A 1 304 ? -2.657 7.301 20.151 1.00 98.56 304 PHE A C 1
ATOM 2420 O O . PHE A 1 304 ? -2.181 6.247 19.719 1.00 98.56 304 PHE A O 1
ATOM 2427 N N . LYS A 1 305 ? -2.298 7.823 21.321 1.00 98.12 305 LYS A N 1
ATOM 2428 C CA . LYS A 1 305 ? -1.360 7.169 22.240 1.00 98.12 305 LYS A CA 1
ATOM 2429 C C . LYS A 1 305 ? -2.139 6.427 23.319 1.00 98.12 305 LYS A C 1
ATOM 2431 O O . LYS A 1 305 ? -3.214 6.904 23.672 1.00 98.12 305 LYS A O 1
ATOM 2436 N N . PRO A 1 306 ? -1.613 5.310 23.847 1.00 97.00 306 PRO A N 1
ATOM 2437 C CA . PRO A 1 306 ? -2.195 4.685 25.029 1.00 97.00 306 PRO A CA 1
ATOM 2438 C C . PRO A 1 306 ? -2.319 5.713 26.166 1.00 97.00 306 PRO A C 1
ATOM 2440 O O . PRO A 1 306 ? -1.371 6.474 26.391 1.00 97.00 306 PRO A O 1
ATOM 2443 N N . LEU A 1 307 ? -3.485 5.751 26.816 1.00 91.81 307 LEU A N 1
ATOM 2444 C CA . LEU A 1 307 ? -3.778 6.582 27.992 1.00 91.81 307 LEU A CA 1
ATOM 2445 C C . LEU A 1 307 ? -3.344 5.906 29.294 1.00 91.81 307 LEU A C 1
ATOM 2447 O O . LEU A 1 307 ? -3.449 4.658 29.368 1.00 91.81 307 LEU A O 1
#

Sequence (307 aa):
MTMMERLRGQKGNKMRFINQGIRQLRIYSKDRDASQHIFLIFTEDYERPLLDAVKDVVERRYKAKYQELDSIAQLLDFINSRIAEKREIKQLDLFAHGLVGTIEFGYELAKADSYRMRNAQAQMLNPEAFDLRGKIYSYACRTGLGIDADVYVSEGEDPLYEQSLAQLIANTAQTPVWAFARRSNYDQTYGSSEDRSGLTSARNRVQADANAMKVYRRQLSSYQKRLAAHRQASNNPIAALPNESSPRPPQKVASADDQALVQHANSRNEYEQSIGYPLDAEGAVRPVRAGDSPTGVPARLLEFKPL